Protein 9JKO (pdb70)

Sequence (196 aa):
HMQFLEQKYGYYHCKDCNIRWESAYVWCVQGTNKVYFKQFCRTCQKSYNPYRVEDITCQSCKQTRCSCPVKLRHVDPKRPHRQDLCGRCKKGKRLSCDSHMQFLEQKYGYYHCKDCNIRWESAYVWCVQGTNKVYFKQFCRTCQKSYNPYRVEDITCQSCKQTRCSCPVKLRHVDPKRPHRQDLCGRCKGKRLSCDS

Organism: Homo sapiens (NCBI:txid9606)

Foldseek 3Di:
DPQDWDFWKAWAADPVVRDIDIARGFTHRPPDLHGDKWFADPPPRDTDDGPDIGFQQAPVPRDGPDDDPHRDAAPDPVHDDDQCGIRVRVPHPDRPRD/DDDFWDFWKAWAADPVVRDIDIDRGFIAGPPDPHTDKWFADPPPRDTDDGPDIDHDQFPVPRDPPDDDPDRDAAPDPVHDDPLCRIRVRVPHPDGPRD

Nearest PDB structures (foldseek):
  6tut-assembly1_L  TM=3.804E-01  e=2.558E+00  Saccharomyces cerevisiae S288C
  8oeu-assembly1_L  TM=3.391E-01  e=3.461E+00  Sus scrofa
  5grs-assembly1_I  TM=3.187E-01  e=5.964E+00  Schizosaccharomyces pombe 972h-

B-factor: mean 19.17, std 7.48, range [8.08, 55.07]

Secondary structure (DSSP, 8-state):
-PPPEEEEEEEEEETTTTEEEEEEEEEEETTS--B-S-EE-TTT--EE--SEEE----TTTS-SS---S-SS-SS-TTS---GGGBTTTTTSSS-TT-/----EEEEEEEEEETTTTEEEEEEEEEEETTS--B-S-EE-TTT--EE--SEEE----TTT--SS---S-SS-SS-TTS---GGGBTTTTTSSS-TT-

InterPro domains:
  IPR026775 Zygote arrest protein 1 [PTHR31054] (1-424)
  IPR027377 ZAR1/RTP1-5-like, 3CxxC-type zinc finger [PF13695] (327-408)
  IPR027377 ZAR1/RTP1-5-like, 3CxxC-type zinc finger [SM01328] (325-410)

Radius of gyration: 18.29 Å; Cα contacts (8 Å, |Δi|>4): 351; chains: 2; bounding box: 44×36×46 Å

GO terms:
  GO:0005515 protein binding (F, IPI)

Structure (mmCIF, N/CA/C/O backbone):
data_9JKO
#
_entry.id   9JKO
#
_cell.length_a   47.610
_cell.length_b   58.450
_cell.length_c   81.500
_cell.angle_alpha   90.00
_cell.angle_beta   90.00
_cell.angle_gamma   90.00
#
_symmetry.space_group_name_H-M   'P 21 21 21'
#
loop_
_entity.id
_entity.type
_entity.pdbx_description
1 polymer 'Zygote arrest protein 1'
2 non-polymer 'ZINC ION'
3 water water
#
loop_
_atom_site.group_PDB
_atom_site.id
_atom_site.type_symbol
_atom_site.label_atom_id
_atom_site.label_alt_id
_atom_site.label_comp_id
_atom_site.label_asym_id
_atom_site.label_entity_id
_atom_site.label_seq_id
_atom_site.pdbx_PDB_ins_code
_atom_site.Cartn_x
_atom_site.Cartn_y
_atom_site.Cartn_z
_atom_site.occupancy
_atom_site.B_iso_or_equiv
_atom_site.auth_seq_id
_atom_site.auth_comp_id
_atom_site.auth_asym_id
_atom_site.auth_atom_id
_atom_site.pdbx_PDB_model_num
ATOM 1 N N . HIS A 1 1 ? 11.996 27.648 -4.576 1.00 26.92 319 HIS A N 1
ATOM 2 C CA . HIS A 1 1 ? 12.208 26.989 -3.289 1.00 25.41 319 HIS A CA 1
ATOM 3 C C . HIS A 1 1 ? 12.223 25.473 -3.420 1.00 26.65 319 HIS A C 1
ATOM 4 O O . HIS A 1 1 ? 11.452 24.902 -4.193 1.00 26.02 319 HIS A O 1
ATOM 11 N N . MET A 1 2 ? 13.073 24.808 -2.650 1.00 24.69 320 MET A N 1
ATOM 12 C CA . MET A 1 2 ? 12.972 23.359 -2.565 1.00 29.08 320 MET A CA 1
ATOM 13 C C . MET A 1 2 ? 11.667 22.997 -1.857 1.00 25.45 320 MET A C 1
ATOM 14 O O . MET A 1 2 ? 11.158 23.753 -1.024 1.00 24.24 320 MET A O 1
ATOM 19 N N . GLN A 1 3 ? 11.101 21.853 -2.218 1.00 25.48 321 GLN A N 1
ATOM 20 C CA . GLN A 1 3 ? 9.889 21.415 -1.537 1.00 23.02 321 GLN A CA 1
ATOM 21 C C . GLN A 1 3 ? 10.121 21.342 -0.032 1.00 22.79 321 GLN A C 1
ATOM 22 O O . GLN A 1 3 ? 11.246 21.143 0.437 1.00 22.96 321 GLN A O 1
ATOM 28 N N . PHE A 1 4 ? 9.062 21.590 0.730 1.00 21.27 322 PHE A N 1
ATOM 29 C CA . PHE A 1 4 ? 9.168 21.507 2.178 1.00 18.53 322 PHE A CA 1
ATOM 30 C C . PHE A 1 4 ? 9.450 20.055 2.544 1.00 19.11 322 PHE A C 1
ATOM 31 O O . PHE A 1 4 ? 8.821 19.140 2.002 1.00 19.50 322 PHE A O 1
ATOM 39 N N . LEU A 1 5 ? 10.410 19.846 3.431 1.00 19.26 323 LEU A N 1
ATOM 40 C CA . LEU A 1 5 ? 10.708 18.503 3.903 1.00 15.70 323 LEU A CA 1
ATOM 41 C C . LEU A 1 5 ? 10.304 18.375 5.362 1.00 18.26 323 LEU A C 1
ATOM 42 O O . LEU A 1 5 ? 10.184 19.355 6.099 1.00 20.06 323 LEU A O 1
ATOM 47 N N . GLU A 1 6 ? 10.051 17.145 5.778 1.00 13.85 324 GLU A N 1
ATOM 48 C CA . GLU A 1 6 ? 9.525 16.893 7.109 1.00 13.01 324 GLU A CA 1
ATOM 49 C C . GLU A 1 6 ? 10.528 15.996 7.813 1.00 15.56 324 GLU A C 1
ATOM 50 O O . GLU A 1 6 ? 10.819 14.899 7.327 1.00 14.75 324 GLU A O 1
ATOM 56 N N . GLN A 1 7 ? 11.094 16.496 8.909 1.00 13.47 325 GLN A N 1
ATOM 57 C CA . GLN A 1 7 ? 12.075 15.751 9.687 1.00 13.62 325 GLN A CA 1
ATOM 58 C C . GLN A 1 7 ? 11.383 14.617 10.423 1.00 13.98 325 GLN A C 1
ATOM 59 O O . GLN A 1 7 ? 10.430 14.862 11.181 1.00 15.00 325 GLN A O 1
ATOM 65 N N . LYS A 1 8 ? 11.833 13.381 10.194 1.00 13.99 326 LYS A N 1
ATOM 66 C CA . LYS A 1 8 ? 11.260 12.190 10.819 1.00 12.12 326 LYS A CA 1
ATOM 67 C C . LYS A 1 8 ? 12.366 11.319 11.424 1.00 10.57 326 LYS A C 1
ATOM 68 O O . LYS A 1 8 ? 13.563 11.589 11.267 1.00 13.18 326 LYS A O 1
ATOM 74 N N . TYR A 1 9 ? 11.948 10.254 12.100 1.00 11.32 327 TYR A N 1
ATOM 75 C CA . TYR A 1 9 ? 12.849 9.298 12.739 1.00 10.13 327 TYR A CA 1
ATOM 76 C C . TYR A 1 9 ? 12.940 8.027 11.899 1.00 12.29 327 TYR A C 1
ATOM 77 O O . TYR A 1 9 ? 11.915 7.475 11.514 1.00 13.14 327 TYR A O 1
ATOM 86 N N . GLY A 1 10 ? 14.153 7.553 11.636 1.00 10.52 328 GLY A N 1
ATOM 87 C CA . GLY A 1 10 ? 14.339 6.413 10.756 1.00 10.82 328 GLY A CA 1
ATOM 88 C C . GLY A 1 10 ? 15.195 5.313 11.349 1.00 11.14 328 GLY A C 1
ATOM 89 O O . GLY A 1 10 ? 16.112 5.557 12.134 1.00 11.39 328 GLY A O 1
ATOM 90 N N . TYR A 1 11 ? 14.888 4.092 10.924 1.00 9.90 329 TYR A N 1
ATOM 91 C CA . TYR A 1 11 ? 15.593 2.873 11.303 1.00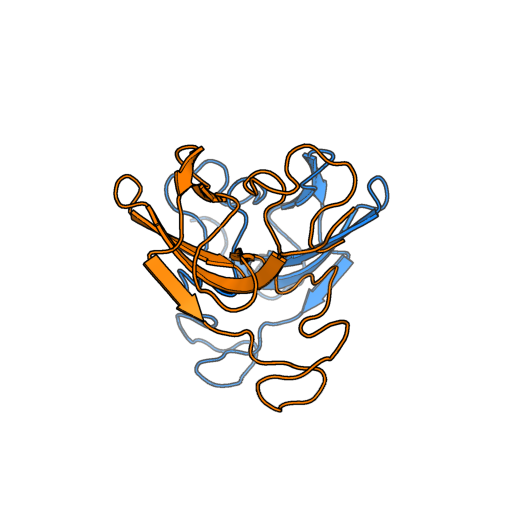 10.34 329 TYR A CA 1
ATOM 92 C C . TYR A 1 11 ? 16.268 2.293 10.072 1.00 12.09 329 TYR A C 1
ATOM 93 O O . TYR A 1 11 ? 15.610 2.073 9.042 1.00 11.02 329 TYR A O 1
ATOM 102 N N . TYR A 1 12 ? 17.569 2.016 10.180 1.00 10.94 330 TYR A N 1
ATOM 103 C CA . TYR A 1 12 ? 18.375 1.599 9.037 1.00 9.62 330 TYR A CA 1
ATOM 104 C C . TYR A 1 12 ? 19.098 0.295 9.330 1.00 9.87 330 TYR A C 1
ATOM 105 O O . TYR A 1 12 ? 19.423 -0.028 10.485 1.00 10.27 330 TYR A O 1
ATOM 114 N N . HIS A 1 13 ? 19.416 -0.420 8.250 1.00 9.00 331 HIS A N 1
ATOM 115 C CA . HIS A 1 13 ? 20.210 -1.638 8.373 1.00 10.71 331 HIS A CA 1
ATOM 116 C C . HIS A 1 13 ? 20.978 -1.865 7.083 1.00 12.06 331 HIS A C 1
ATOM 117 O O . HIS A 1 13 ? 20.366 -2.089 6.035 1.00 13.65 331 HIS A O 1
ATOM 124 N N . CYS A 1 14 ? 22.309 -1.814 7.148 1.00 13.09 332 CYS A N 1
ATOM 125 C CA . CYS A 1 14 ? 23.133 -2.266 6.032 1.00 13.77 332 CYS A CA 1
ATOM 126 C C . CYS A 1 14 ? 23.378 -3.762 6.226 1.00 14.65 332 CYS A C 1
ATOM 127 O O . CYS A 1 14 ? 24.093 -4.163 7.153 1.00 13.84 332 CYS A O 1
ATOM 130 N N . LYS A 1 15 ? 22.767 -4.589 5.406 1.00 15.16 333 LYS A N 1
ATOM 131 C CA . LYS A 1 15 ? 22.907 -6.048 5.576 1.00 17.24 333 LYS A CA 1
ATOM 132 C C . LYS A 1 15 ? 24.312 -6.510 5.157 1.00 18.47 333 LYS A C 1
ATOM 133 O O . LYS A 1 15 ? 24.778 -7.512 5.697 1.00 16.01 333 LYS A O 1
ATOM 139 N N . ASP A 1 16 ? 24.921 -5.809 4.200 1.00 16.27 334 ASP A N 1
ATOM 140 C CA . ASP A 1 16 ? 26.259 -6.207 3.771 1.00 17.38 334 ASP A CA 1
ATOM 141 C C . ASP A 1 16 ? 27.275 -6.125 4.906 1.00 20.93 334 ASP A C 1
ATOM 142 O O . ASP A 1 16 ? 28.119 -7.016 5.045 1.00 21.81 334 ASP A O 1
ATOM 147 N N . CYS A 1 17 ? 27.218 -5.075 5.725 1.00 15.84 335 CYS A N 1
ATOM 148 C CA . CYS A 1 17 ? 28.129 -4.918 6.856 1.00 17.42 335 CYS A CA 1
ATOM 149 C C . CYS A 1 17 ? 27.523 -5.375 8.167 1.00 19.12 335 CYS A C 1
ATOM 150 O O . CYS A 1 17 ? 28.230 -5.414 9.175 1.00 19.10 335 CYS A O 1
ATOM 153 N N . ASN A 1 18 ? 26.234 -5.713 8.161 1.00 16.75 336 ASN A N 1
ATOM 154 C CA . ASN A 1 18 ? 25.439 -5.960 9.362 1.00 16.46 336 ASN A CA 1
ATOM 155 C C . ASN A 1 18 ? 25.639 -4.860 10.407 1.00 18.12 336 ASN A C 1
ATOM 156 O O . ASN A 1 18 ? 26.037 -5.075 11.548 1.00 17.09 336 ASN A O 1
ATOM 161 N N . ILE A 1 19 ? 25.261 -3.653 9.993 1.00 14.29 337 ILE A N 1
ATOM 162 C CA . ILE A 1 19 ? 25.310 -2.456 10.824 1.00 16.15 337 ILE A CA 1
ATOM 163 C C . ILE A 1 19 ? 23.916 -1.848 10.843 1.00 14.17 337 ILE A C 1
ATOM 164 O O . ILE A 1 19 ? 23.343 -1.579 9.780 1.00 14.40 337 ILE A O 1
ATOM 169 N N . ARG A 1 20 ? 23.366 -1.646 12.040 1.00 13.18 338 ARG A N 1
ATOM 170 C CA . ARG A 1 20 ? 22.085 -0.971 12.200 1.00 12.86 338 ARG A CA 1
ATOM 171 C C . ARG A 1 20 ? 22.332 0.407 12.773 1.00 12.11 338 ARG A C 1
ATOM 172 O O . ARG A 1 20 ? 23.200 0.582 13.647 1.00 14.36 338 ARG A O 1
ATOM 180 N N . TRP A 1 21 ? 21.584 1.400 12.282 1.00 11.19 339 TRP A N 1
ATOM 181 C CA . TRP A 1 21 ? 21.677 2.713 12.892 1.00 10.99 339 TRP A CA 1
ATOM 182 C C . TRP A 1 21 ? 20.314 3.369 12.854 1.00 11.76 339 TRP A C 1
ATOM 183 O O . TRP A 1 21 ? 19.406 2.912 12.155 1.00 11.35 339 TRP A O 1
ATOM 194 N N . GLU A 1 22 ? 20.168 4.420 13.646 1.00 11.20 340 GLU A N 1
ATOM 195 C CA . GLU A 1 22 ? 18.912 5.154 13.705 1.00 10.99 340 GLU A CA 1
ATOM 196 C C . GLU A 1 22 ? 19.240 6.623 13.542 1.00 10.07 340 GLU A C 1
ATOM 197 O O . GLU A 1 22 ? 20.387 7.048 13.755 1.00 11.26 340 GLU A O 1
ATOM 203 N N . SER A 1 23 ? 18.234 7.412 13.154 1.00 8.99 341 SER A N 1
ATOM 204 C CA . SER A 1 23 ? 18.502 8.834 12.949 1.00 9.00 341 SER A CA 1
ATOM 205 C C . SER A 1 23 ? 17.230 9.617 13.206 1.00 12.09 341 SER A C 1
ATOM 206 O O . SER A 1 23 ? 16.145 9.215 12.780 1.00 10.74 341 SER A O 1
ATOM 209 N N . ALA A 1 24 ? 17.371 10.742 13.899 1.00 8.86 342 ALA A N 1
ATOM 210 C CA . ALA A 1 24 ? 16.263 11.671 14.050 1.00 10.29 342 ALA A CA 1
ATOM 211 C C . ALA A 1 24 ? 16.245 12.725 12.948 1.00 12.40 342 ALA A C 1
ATOM 212 O O . ALA A 1 24 ? 15.463 13.684 13.034 1.00 11.98 342 ALA A O 1
ATOM 214 N N . TYR A 1 25 ? 17.058 12.565 11.903 1.00 11.58 343 TYR A N 1
ATOM 215 C CA . TYR A 1 25 ? 17.133 13.575 10.835 1.00 10.10 343 TYR A CA 1
ATOM 216 C C . TYR A 1 25 ? 16.882 12.928 9.490 1.00 9.86 343 TYR A C 1
ATOM 217 O O . TYR A 1 25 ? 17.619 13.123 8.529 1.00 9.85 343 TYR A O 1
ATOM 226 N N . VAL A 1 26 ? 15.831 12.120 9.403 1.00 10.34 344 VAL A N 1
ATOM 227 C CA . VAL A 1 26 ? 15.431 11.535 8.130 1.00 10.28 344 VAL A CA 1
ATOM 228 C C . VAL A 1 26 ? 14.496 12.537 7.463 1.00 12.97 344 VAL A C 1
ATOM 229 O O . VAL A 1 26 ? 13.452 12.886 8.018 1.00 13.99 344 VAL A O 1
ATOM 233 N N . TRP A 1 27 ? 14.888 13.017 6.291 1.00 11.56 345 TRP A N 1
ATOM 234 C CA . TRP A 1 27 ? 14.177 14.101 5.616 1.00 12.03 345 TRP A CA 1
ATOM 235 C C . TRP A 1 27 ? 13.183 13.499 4.632 1.00 13.08 345 TRP A C 1
ATOM 236 O O . TRP A 1 27 ? 13.583 12.864 3.647 1.00 14.98 345 TRP A O 1
ATOM 247 N N . CYS A 1 28 ? 11.898 13.688 4.892 1.00 13.10 346 CYS A N 1
ATOM 248 C CA . CYS A 1 28 ? 10.848 13.100 4.072 1.00 14.25 346 CYS A CA 1
ATOM 249 C C . CYS A 1 28 ? 10.126 14.173 3.270 1.00 16.33 346 CYS A C 1
ATOM 250 O O . CYS A 1 28 ? 9.969 15.309 3.733 1.00 16.56 346 CYS A O 1
ATOM 253 N N . VAL A 1 29 ? 9.690 13.799 2.062 1.00 13.15 347 VAL A N 1
ATOM 254 C CA . VAL A 1 29 ? 8.655 14.584 1.372 1.00 12.58 347 VAL A CA 1
ATOM 255 C C . VAL A 1 29 ? 7.516 14.859 2.335 1.00 15.65 347 VAL A C 1
ATOM 256 O O . VAL A 1 29 ? 6.978 13.934 2.947 1.00 17.01 347 VAL A O 1
ATOM 260 N N . GLN A 1 30 ? 7.156 16.138 2.494 1.00 18.07 348 GLN A N 1
ATOM 261 C CA . GLN A 1 30 ? 6.305 16.528 3.613 1.00 16.13 348 GLN A CA 1
ATOM 262 C C . GLN A 1 30 ? 4.966 15.797 3.535 1.00 19.10 348 GLN A C 1
ATOM 263 O O . GLN A 1 30 ? 4.382 15.642 2.461 1.00 20.87 348 GLN A O 1
ATOM 269 N N . GLY A 1 31 ? 4.502 15.290 4.674 1.00 19.92 349 GLY A N 1
ATOM 270 C CA . GLY A 1 31 ? 3.251 14.547 4.698 1.00 20.92 349 GLY A CA 1
ATOM 271 C C . GLY A 1 31 ? 3.332 13.109 4.235 1.00 21.30 349 GLY A C 1
ATOM 272 O O . GLY A 1 31 ? 2.293 12.441 4.149 1.00 25.21 349 GLY A O 1
ATOM 273 N N . THR A 1 32 ? 4.519 12.596 3.929 1.00 20.92 350 THR A N 1
ATOM 274 C CA . THR A 1 32 ? 4.654 11.256 3.373 1.00 18.73 350 THR A CA 1
ATOM 275 C C . THR A 1 32 ? 5.764 10.534 4.113 1.00 20.98 350 THR A C 1
ATOM 276 O O . THR A 1 32 ? 6.452 11.113 4.961 1.00 18.99 350 THR A O 1
ATOM 280 N N . ASN A 1 33 ? 5.987 9.281 3.742 1.00 19.99 351 ASN A N 1
ATOM 281 C CA . ASN A 1 33 ? 7.129 8.579 4.299 1.00 19.74 351 ASN A CA 1
ATOM 282 C C . ASN A 1 33 ? 8.196 8.403 3.220 1.00 17.47 351 ASN A C 1
ATOM 283 O O . ASN A 1 33 ? 9.110 7.577 3.356 1.00 17.97 351 ASN A O 1
ATOM 288 N N . LYS A 1 34 ? 8.094 9.174 2.134 1.00 18.01 352 LYS A N 1
ATOM 289 C CA . LYS A 1 34 ? 9.079 9.088 1.070 1.00 17.04 352 LYS A CA 1
ATOM 290 C C . LYS A 1 34 ? 10.324 9.868 1.480 1.00 15.12 352 LYS A C 1
ATOM 291 O O . LYS A 1 34 ? 10.250 11.084 1.725 1.00 14.95 352 LYS A O 1
ATOM 297 N N . VAL A 1 35 ? 11.453 9.170 1.532 1.00 15.04 353 VAL A N 1
ATOM 298 C CA . VAL A 1 35 ? 12.724 9.715 2.004 1.00 14.47 353 VAL A CA 1
ATOM 299 C C . VAL A 1 35 ? 13.473 10.417 0.880 1.00 14.62 353 VAL A C 1
ATOM 300 O O . VAL A 1 35 ? 13.794 9.827 -0.155 1.00 14.77 353 VAL A O 1
ATOM 304 N N . TYR A 1 36 ? 13.797 11.690 1.103 1.00 11.02 354 TYR A N 1
ATOM 305 C CA . TYR A 1 36 ? 14.369 12.502 0.053 1.00 16.32 354 TYR A CA 1
ATOM 306 C C . TYR A 1 36 ? 15.880 12.448 0.013 1.00 17.18 354 TYR A C 1
ATOM 307 O O . TYR A 1 36 ? 16.451 12.508 -1.085 1.00 18.32 354 TYR A O 1
ATOM 316 N N . PHE A 1 37 ? 16.545 12.297 1.172 1.00 13.37 355 PHE A N 1
ATOM 317 C CA . PHE A 1 37 ? 18.000 12.220 1.234 1.00 11.93 355 PHE A CA 1
ATOM 318 C C . PHE A 1 37 ? 18.439 10.883 1.787 1.00 11.98 355 PHE A C 1
ATOM 319 O O . PHE A 1 37 ? 17.876 10.398 2.768 1.00 11.85 355 PHE A O 1
ATOM 327 N N . LYS A 1 38 ? 19.485 10.334 1.178 1.00 13.55 356 LYS A N 1
ATOM 328 C CA . LYS A 1 38 ? 20.091 9.106 1.668 1.00 11.70 356 LYS A CA 1
ATOM 329 C C . LYS A 1 38 ? 20.949 9.356 2.898 1.00 13.00 356 LYS A C 1
ATOM 330 O O . LYS A 1 38 ? 21.373 10.475 3.181 1.00 11.38 356 LYS A O 1
ATOM 336 N N . GLN A 1 39 ? 21.223 8.262 3.621 1.00 11.97 357 GLN A N 1
ATOM 337 C CA . GLN A 1 39 ? 22.264 8.230 4.637 1.00 11.76 357 GLN A CA 1
ATOM 338 C C . GLN A 1 39 ? 23.214 7.112 4.251 1.00 13.38 357 GLN A C 1
ATOM 339 O O . GLN A 1 39 ? 22.845 6.203 3.509 1.00 13.82 357 GLN A O 1
ATOM 345 N N . PHE A 1 40 ? 24.444 7.192 4.738 1.00 10.88 358 PHE A N 1
ATOM 346 C CA . PHE A 1 40 ? 25.513 6.330 4.266 1.00 12.42 358 PHE A CA 1
ATOM 347 C C . PHE A 1 40 ? 25.986 5.404 5.376 1.00 11.70 358 PHE A C 1
ATOM 348 O O . PHE A 1 40 ? 26.092 5.806 6.539 1.00 12.16 358 PHE A O 1
ATOM 356 N N . CYS A 1 41 ? 26.264 4.144 5.019 1.00 11.89 359 CYS A N 1
ATOM 357 C CA . CYS A 1 41 ? 26.768 3.193 6.000 1.00 13.92 359 CYS A CA 1
ATOM 358 C C . CYS A 1 41 ? 28.186 3.575 6.406 1.00 14.07 359 CYS A C 1
ATOM 359 O O . CYS A 1 41 ? 29.038 3.859 5.550 1.00 11.62 359 CYS A O 1
ATOM 362 N N . ARG A 1 42 ? 28.440 3.582 7.712 1.00 13.00 360 ARG A N 1
ATOM 363 C CA . ARG A 1 42 ? 29.730 4.061 8.193 1.00 15.88 360 ARG A CA 1
ATOM 364 C C . ARG A 1 42 ? 30.867 3.135 7.788 1.00 16.75 360 ARG A C 1
ATOM 365 O O . ARG A 1 42 ? 32.030 3.552 7.833 1.00 19.19 360 ARG A O 1
ATOM 373 N N . THR A 1 43 ? 30.571 1.915 7.348 1.00 15.63 361 THR A N 1
ATOM 374 C CA . THR A 1 43 ? 31.654 1.004 6.991 1.00 16.95 361 THR A CA 1
ATOM 375 C C . THR A 1 43 ? 31.830 0.912 5.475 1.00 15.88 361 THR A C 1
ATOM 376 O O . THR A 1 43 ? 32.919 1.193 4.967 1.00 21.11 361 THR A O 1
ATOM 380 N N . CYS A 1 44 ? 30.772 0.578 4.721 1.00 13.89 362 CYS A N 1
ATOM 381 C CA . CYS A 1 44 ? 30.909 0.397 3.278 1.00 14.64 362 CYS A CA 1
ATOM 382 C C . CYS A 1 44 ? 30.649 1.665 2.482 1.00 15.90 362 CYS A C 1
ATOM 383 O O . CYS A 1 44 ? 30.890 1.688 1.272 1.00 13.58 362 CYS A O 1
ATOM 386 N N . GLN A 1 45 ? 30.123 2.697 3.125 1.00 13.09 363 GLN A N 1
ATOM 387 C CA . GLN A 1 45 ? 29.873 3.997 2.508 1.00 14.35 363 GLN A CA 1
ATOM 388 C C . GLN A 1 45 ? 28.870 3.939 1.345 1.00 13.72 363 GLN A C 1
ATOM 389 O O . GLN A 1 45 ? 28.743 4.901 0.583 1.00 13.84 363 GLN A O 1
ATOM 395 N N . LYS A 1 46 ? 28.070 2.879 1.207 1.00 11.50 364 LYS A N 1
ATOM 396 C CA . LYS A 1 46 ? 26.970 2.955 0.263 1.00 12.82 364 LYS A CA 1
ATOM 397 C C . LYS A 1 46 ? 25.793 3.704 0.880 1.00 11.84 364 LYS A C 1
ATOM 398 O O . LYS A 1 46 ? 25.718 3.865 2.097 1.00 11.86 364 LYS A O 1
ATOM 404 N N . SER A 1 47 ? 24.847 4.103 0.017 1.00 14.18 365 SER A N 1
ATOM 405 C CA . SER A 1 47 ? 23.685 4.911 0.382 1.00 14.32 365 SER A CA 1
ATOM 406 C C . SER A 1 47 ? 22.490 4.033 0.747 1.00 14.43 365 SER A C 1
ATOM 407 O O . SER A 1 47 ? 22.246 2.988 0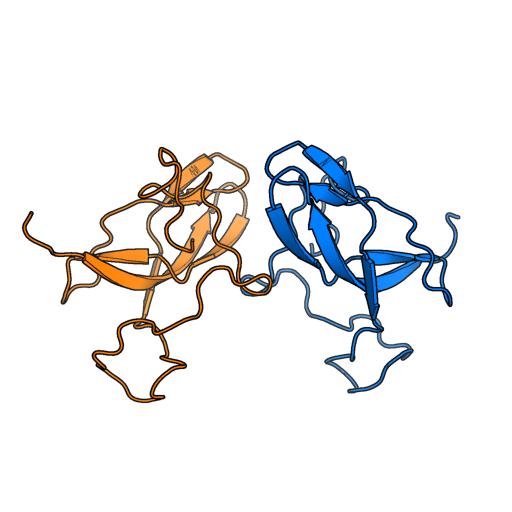.138 1.00 14.40 365 SER A O 1
ATOM 410 N N . TYR A 1 48 ? 21.695 4.508 1.709 1.00 14.08 366 TYR A N 1
ATOM 411 C CA . TYR A 1 48 ? 20.562 3.737 2.194 1.00 15.06 366 TYR A CA 1
ATOM 412 C C . TYR A 1 48 ? 19.366 4.620 2.487 1.00 13.15 366 TYR A C 1
ATOM 413 O O . TYR A 1 48 ? 19.530 5.743 2.973 1.00 13.69 366 TYR A O 1
ATOM 422 N N . ASN A 1 49 ? 18.156 4.093 2.186 1.00 15.08 367 ASN A N 1
ATOM 423 C CA . ASN A 1 49 ? 16.968 4.589 2.852 1.00 11.95 367 ASN A CA 1
ATOM 424 C C . ASN A 1 49 ? 16.672 3.735 4.080 1.00 12.77 367 ASN A C 1
ATOM 425 O O . ASN A 1 49 ? 17.103 2.570 4.162 1.00 15.62 367 ASN A O 1
ATOM 430 N N . PRO A 1 50 ? 15.958 4.276 5.065 1.00 11.89 368 PRO A N 1
ATOM 431 C CA . PRO A 1 50 ? 15.595 3.470 6.234 1.00 10.55 368 PRO A CA 1
ATOM 432 C C . PRO A 1 50 ? 14.538 2.443 5.856 1.00 12.60 368 PRO A C 1
ATOM 433 O O . PRO A 1 50 ? 13.740 2.660 4.937 1.00 12.60 368 PRO A O 1
ATOM 437 N N . TYR A 1 51 ? 14.526 1.311 6.571 1.00 12.35 369 TYR A N 1
ATOM 438 C CA . TYR A 1 51 ? 13.459 0.353 6.314 1.00 12.97 369 TYR A CA 1
ATOM 439 C C . TYR A 1 51 ? 12.174 0.699 7.068 1.00 13.42 369 TYR A C 1
ATOM 440 O O . TYR A 1 51 ? 11.114 0.156 6.746 1.00 15.40 369 TYR A O 1
ATOM 449 N N . ARG A 1 52 ? 12.230 1.615 8.035 1.00 11.87 370 ARG A N 1
ATOM 450 C CA . ARG A 1 52 ? 11.085 2.063 8.818 1.00 12.70 370 ARG A CA 1
ATOM 451 C C . ARG A 1 52 ? 11.257 3.536 9.146 1.00 14.59 370 ARG A C 1
ATOM 452 O O . ARG A 1 52 ? 12.343 3.967 9.537 1.00 13.89 370 ARG A O 1
ATOM 460 N N . VAL A 1 53 ? 10.176 4.292 8.991 1.00 14.46 371 VAL A N 1
ATOM 461 C CA . VAL A 1 53 ? 10.130 5.710 9.307 1.00 14.86 371 VAL A CA 1
ATOM 462 C C . VAL A 1 53 ? 9.025 5.911 10.332 1.00 19.18 371 VAL A C 1
ATOM 463 O O . VAL A 1 53 ? 7.960 5.292 10.226 1.00 17.36 371 VAL A O 1
ATOM 467 N N . GLU A 1 54 ? 9.271 6.760 11.336 1.00 16.46 372 GLU A N 1
ATOM 468 C CA . GLU A 1 54 ? 8.219 7.109 12.285 1.00 17.30 372 GLU A CA 1
ATOM 469 C C . GLU A 1 54 ? 8.165 8.617 12.458 1.00 16.36 372 GLU A C 1
ATOM 470 O O . GLU A 1 54 ? 9.165 9.312 12.283 1.00 13.74 372 GLU A O 1
ATOM 476 N N . ASP A 1 55 ? 6.977 9.130 12.776 1.00 17.51 373 ASP A N 1
ATOM 477 C CA . ASP A 1 55 ? 6.861 10.523 13.182 1.00 17.02 373 ASP A CA 1
ATOM 478 C C . ASP A 1 55 ? 7.610 10.765 14.482 1.00 16.78 373 ASP A C 1
ATOM 479 O O . ASP A 1 55 ? 7.576 9.947 15.407 1.00 14.78 373 ASP A O 1
ATOM 484 N N . ILE A 1 56 ? 8.278 11.915 14.562 1.00 12.76 374 ILE A N 1
ATOM 485 C CA . ILE A 1 56 ? 8.952 12.302 15.792 1.00 15.99 374 ILE A CA 1
ATOM 486 C C . ILE A 1 56 ? 7.902 12.694 16.820 1.00 18.38 374 ILE A C 1
ATOM 487 O O . ILE A 1 56 ? 6.985 13.464 16.513 1.00 18.82 374 ILE A O 1
ATOM 492 N N . THR A 1 57 ? 8.043 12.206 18.048 1.00 20.07 375 THR A N 1
ATOM 493 C CA . THR A 1 57 ? 7.230 12.793 19.100 1.00 19.76 375 THR A CA 1
ATOM 494 C C . THR A 1 57 ? 7.947 14.030 19.624 1.00 15.82 375 THR A C 1
ATOM 495 O O . THR A 1 57 ? 9.060 13.943 20.171 1.00 19.43 375 THR A O 1
ATOM 499 N N . CYS A 1 58 ? 7.310 15.174 19.403 1.00 18.59 376 CYS A N 1
ATOM 500 C CA . CYS A 1 58 ? 7.883 16.460 19.760 1.00 18.11 376 CYS A CA 1
ATOM 501 C C . CYS A 1 58 ? 8.176 16.540 21.246 1.00 20.61 376 CYS A C 1
ATOM 502 O O . CYS A 1 58 ? 7.300 16.289 22.077 1.00 20.57 376 CYS A O 1
ATOM 505 N N . GLN A 1 59 ? 9.408 16.931 21.589 1.00 18.22 377 GLN A N 1
ATOM 506 C CA . GLN A 1 59 ? 9.736 17.100 22.995 1.00 21.28 377 GLN A CA 1
ATOM 507 C C . GLN A 1 59 ? 9.360 18.472 23.510 1.00 21.57 377 GLN A C 1
ATOM 508 O O . GLN A 1 59 ? 9.535 18.735 24.704 1.00 25.69 377 GLN A O 1
ATOM 514 N N . SER A 1 60 ? 8.845 19.342 22.651 1.00 17.48 378 SER A N 1
ATOM 515 C CA . SER A 1 60 ? 8.312 20.607 23.132 1.00 20.76 378 SER A CA 1
ATOM 516 C C . SER A 1 60 ? 6.852 20.459 23.563 1.00 22.28 378 SER A C 1
ATOM 517 O O . SER A 1 60 ? 6.485 20.855 24.668 1.00 26.75 378 SER A O 1
ATOM 520 N N . CYS A 1 61 ? 6.017 19.842 22.721 1.00 22.02 379 CYS A N 1
ATOM 521 C CA . CYS A 1 61 ? 4.576 19.810 22.926 1.00 21.21 379 CYS A CA 1
ATOM 522 C C . CYS A 1 61 ? 4.005 18.406 23.066 1.00 28.33 379 CYS A C 1
ATOM 523 O O . CYS A 1 61 ? 2.789 18.268 23.262 1.00 26.23 379 CYS A O 1
ATOM 526 N N . LYS A 1 62 ? 4.820 17.365 22.910 1.00 21.09 380 LYS A N 1
ATOM 527 C CA . LYS A 1 62 ? 4.377 15.977 23.074 1.00 27.86 380 LYS A CA 1
ATOM 528 C C . LYS A 1 62 ? 3.369 15.522 22.006 1.00 28.66 380 LYS A C 1
ATOM 529 O O . LYS A 1 62 ? 2.607 14.571 22.240 1.00 31.86 380 LYS A O 1
ATOM 535 N N . GLN A 1 63 ? 3.325 16.149 20.832 1.00 24.39 381 GLN A N 1
ATOM 536 C CA . GLN A 1 63 ? 2.493 15.645 19.751 1.00 22.40 381 GLN A CA 1
ATOM 537 C C . GLN A 1 63 ? 3.291 15.268 18.506 1.00 25.76 381 GLN A C 1
ATOM 538 O O . GLN A 1 63 ? 4.444 15.679 18.320 1.00 22.33 381 GLN A O 1
ATOM 544 N N . THR A 1 64 ? 2.671 14.427 17.666 1.00 23.47 382 THR A N 1
ATOM 545 C CA . THR A 1 64 ? 3.173 14.209 16.317 1.00 23.36 382 THR A CA 1
ATOM 546 C C . THR A 1 64 ? 2.483 15.186 15.364 1.00 24.25 382 THR A C 1
ATOM 547 O O . THR A 1 64 ? 1.378 15.680 15.634 1.00 23.76 382 THR A O 1
ATOM 551 N N . ARG A 1 65 ? 3.177 15.500 14.262 1.00 26.13 383 ARG A N 1
ATOM 552 C CA . ARG A 1 65 ? 2.664 16.398 13.218 1.00 27.11 383 ARG A CA 1
ATOM 553 C C . ARG A 1 65 ? 2.330 17.787 13.768 1.00 25.78 383 ARG A C 1
ATOM 554 O O . ARG A 1 65 ? 1.412 18.451 13.288 1.00 29.62 383 ARG A O 1
ATOM 556 N N . CYS A 1 66 ? 3.095 18.254 14.754 1.00 22.33 384 CYS A N 1
ATOM 557 C CA . CYS A 1 66 ? 2.825 19.565 15.347 1.00 20.59 384 CYS A CA 1
ATOM 558 C C . CYS A 1 66 ? 3.456 20.683 14.521 1.00 19.70 384 CYS A C 1
ATOM 559 O O . CYS A 1 66 ? 4.101 20.449 13.493 1.00 19.96 384 CYS A O 1
ATOM 562 N N . SER A 1 67 ? 3.250 21.938 14.944 1.00 14.76 385 SER A N 1
ATOM 563 C CA . SER A 1 67 ? 3.842 23.050 14.208 1.00 18.52 385 SER A CA 1
ATOM 564 C C . SER A 1 67 ? 4.966 23.728 14.990 1.00 18.66 385 SER A C 1
ATOM 565 O O . SER A 1 67 ? 5.268 24.910 14.738 1.00 16.84 385 SER A O 1
ATOM 568 N N . CYS A 1 68 ? 5.555 23.038 15.959 1.00 16.58 386 CYS A N 1
ATOM 569 C CA . CYS A 1 68 ? 6.642 23.641 16.732 1.00 15.49 386 CYS A CA 1
ATOM 570 C C . CYS A 1 68 ? 7.866 23.849 15.852 1.00 15.52 386 CYS A C 1
ATOM 571 O O . CYS A 1 68 ? 8.144 23.056 14.963 1.00 14.34 386 CYS A O 1
ATOM 574 N N . PRO A 1 69 ? 8.637 24.913 16.093 1.00 13.19 387 PRO A N 1
ATOM 575 C CA . PRO A 1 69 ? 9.820 25.128 15.256 1.00 14.19 387 PRO A CA 1
ATOM 576 C C . PRO A 1 69 ? 10.913 24.100 15.487 1.00 13.30 387 PRO A C 1
ATOM 577 O O . PRO A 1 69 ? 11.671 23.810 14.549 1.00 15.01 387 PRO A O 1
ATOM 581 N N . VAL A 1 70 ? 11.045 23.580 16.710 1.00 12.41 388 VAL A N 1
ATOM 582 C CA . VAL A 1 70 ? 12.097 22.632 17.039 1.00 13.65 388 VAL A CA 1
ATOM 583 C C . VAL A 1 70 ? 11.465 21.494 17.842 1.00 12.82 388 VAL A C 1
ATOM 584 O O . VAL A 1 70 ? 10.906 21.732 18.920 1.00 13.32 388 VAL A O 1
ATOM 588 N N . LYS A 1 71 ? 11.541 20.268 17.318 1.00 12.96 389 LYS A N 1
ATOM 589 C CA . LYS A 1 71 ? 10.933 19.119 17.985 1.00 11.26 389 LYS A CA 1
ATOM 590 C C . LYS A 1 71 ? 11.914 18.395 18.877 1.00 13.38 389 LYS A C 1
ATOM 591 O O . LYS A 1 71 ? 11.516 17.742 19.841 1.00 11.68 389 LYS A O 1
ATOM 597 N N . LEU A 1 72 ? 13.192 18.474 18.541 1.00 11.10 390 LEU A N 1
ATOM 598 C CA . LEU A 1 72 ? 14.281 17.802 19.245 1.00 9.42 390 LEU A CA 1
ATOM 599 C C . LEU A 1 72 ? 15.446 18.784 19.286 1.00 8.18 390 LEU A C 1
ATOM 600 O O . LEU A 1 72 ? 15.801 19.349 18.243 1.00 9.61 390 LEU A O 1
ATOM 605 N N . ARG A 1 73 ? 16.050 18.976 20.461 1.00 11.25 391 ARG A N 1
ATOM 606 C CA . ARG A 1 73 ? 17.125 19.960 20.566 1.00 11.12 391 ARG A CA 1
ATOM 607 C C . ARG A 1 73 ? 18.232 19.683 19.571 1.00 12.99 391 ARG A C 1
ATOM 608 O O . ARG A 1 73 ? 18.612 18.530 19.332 1.00 12.96 391 ARG A O 1
ATOM 616 N N . HIS A 1 74 ? 18.792 20.765 19.048 1.00 11.12 392 HIS A N 1
ATOM 617 C CA . HIS A 1 74 ? 19.984 20.710 18.236 1.00 10.16 392 HIS A CA 1
ATOM 618 C C . HIS A 1 74 ? 21.236 20.652 19.108 1.00 12.16 392 HIS A C 1
ATOM 619 O O . HIS A 1 74 ? 21.193 20.825 20.329 1.00 11.83 392 HIS A O 1
ATOM 626 N N . VAL A 1 75 ? 22.373 20.438 18.449 1.00 11.17 393 VAL A N 1
ATOM 627 C CA . VAL A 1 75 ? 23.669 20.478 19.105 1.00 11.37 393 VAL A CA 1
ATOM 628 C C . VAL A 1 75 ? 23.652 19.593 20.343 1.00 14.48 393 VAL A C 1
ATOM 629 O O . VAL A 1 75 ? 24.087 20.004 21.421 1.00 15.98 393 VAL A O 1
ATOM 633 N N . ASP A 1 76 ? 23.158 18.361 20.201 1.00 10.28 394 ASP A N 1
ATOM 634 C CA . ASP A 1 76 ? 22.905 17.505 21.343 1.00 12.86 394 ASP A CA 1
ATOM 635 C C . ASP A 1 76 ? 24.036 16.492 21.496 1.00 13.87 394 ASP A C 1
A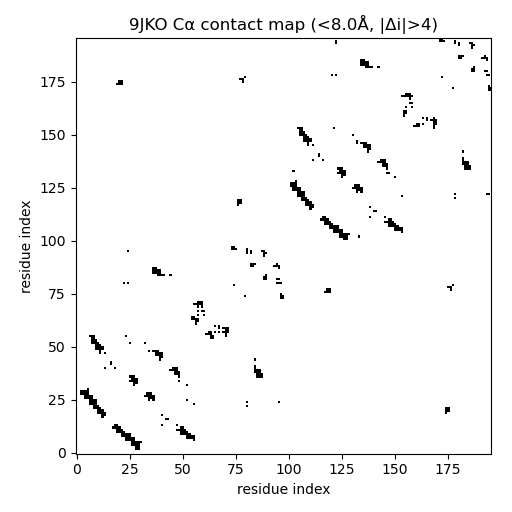TOM 636 O O . ASP A 1 76 ? 24.142 15.557 20.680 1.00 13.52 394 ASP A O 1
ATOM 641 N N . PRO A 1 77 ? 24.881 16.614 22.524 1.00 15.00 395 PRO A N 1
ATOM 642 C CA . PRO A 1 77 ? 25.981 15.649 22.691 1.00 13.06 395 PRO A CA 1
ATOM 643 C C . PRO A 1 77 ? 25.522 14.253 22.988 1.00 14.72 395 PRO A C 1
ATOM 644 O O . PRO A 1 77 ? 26.313 13.331 22.814 1.00 14.24 395 PRO A O 1
ATOM 648 N N . LYS A 1 78 ? 24.303 14.054 23.474 1.00 14.00 396 LYS A N 1
ATOM 649 C CA . LYS A 1 78 ? 23.825 12.706 23.731 1.00 14.15 396 LYS A CA 1
ATOM 650 C C . LYS A 1 78 ? 23.196 12.073 22.497 1.00 17.49 396 LYS A C 1
ATOM 651 O O . LYS A 1 78 ? 22.988 10.851 22.466 1.00 15.47 396 LYS A O 1
ATOM 657 N N . ARG A 1 79 ? 22.925 12.861 21.469 1.00 14.77 397 ARG A N 1
ATOM 658 C CA . ARG A 1 79 ? 22.217 12.379 20.285 1.00 13.38 397 ARG A CA 1
ATOM 659 C C . ARG A 1 79 ? 22.904 12.940 19.048 1.00 12.27 397 ARG A C 1
ATOM 660 O O . ARG A 1 79 ? 22.391 13.842 18.379 1.00 13.06 397 ARG A O 1
ATOM 668 N N . PRO A 1 80 ? 24.101 12.457 18.737 1.00 11.77 398 PRO A N 1
ATOM 669 C CA . PRO A 1 80 ? 24.853 13.034 17.611 1.00 11.41 398 PRO A CA 1
ATOM 670 C C . PRO A 1 80 ? 24.211 12.686 16.278 1.00 12.32 398 PRO A C 1
ATOM 671 O O . PRO A 1 80 ? 23.498 11.684 16.133 1.00 11.88 398 PRO A O 1
ATOM 675 N N . HIS A 1 81 ? 24.509 13.529 15.285 1.00 11.50 399 HIS A N 1
ATOM 676 C CA . HIS A 1 81 ? 24.124 13.342 13.887 1.00 9.41 399 HIS A CA 1
ATOM 677 C C . HIS A 1 81 ? 25.407 13.240 13.067 1.00 9.56 399 HIS A C 1
ATOM 678 O O . HIS A 1 81 ? 26.230 14.171 13.091 1.00 11.86 399 HIS A O 1
ATOM 685 N N . ARG A 1 82 ? 25.588 12.126 12.332 1.00 10.35 400 ARG A N 1
ATOM 686 C CA . ARG A 1 82 ? 26.817 11.964 11.538 1.00 10.68 400 ARG A CA 1
ATOM 687 C C . ARG A 1 82 ? 26.737 12.774 10.258 1.00 10.38 400 ARG A C 1
ATOM 688 O O . ARG A 1 82 ? 26.222 12.311 9.228 1.00 10.22 400 ARG A O 1
ATOM 696 N N . GLN A 1 83 ? 27.277 14.003 10.336 1.00 10.02 401 GLN A N 1
ATOM 697 C CA . GLN A 1 83 ? 27.265 14.904 9.190 1.00 11.06 401 GLN A CA 1
ATOM 698 C C . GLN A 1 83 ? 27.887 14.263 7.975 1.00 12.22 401 GLN A C 1
ATOM 699 O O . GLN A 1 83 ? 27.376 14.400 6.859 1.00 12.00 401 GLN A O 1
ATOM 705 N N . ASP A 1 84 ? 28.957 13.513 8.188 1.00 12.70 402 ASP A N 1
ATOM 706 C CA . ASP A 1 84 ? 29.703 12.913 7.095 1.00 14.79 402 ASP A CA 1
ATOM 707 C C . ASP A 1 84 ? 28.950 11.768 6.423 1.00 14.87 402 ASP A C 1
ATOM 708 O O . ASP A 1 84 ? 29.301 11.427 5.287 1.00 14.61 402 ASP A O 1
ATOM 713 N N . LEU A 1 85 ? 27.881 11.252 7.052 1.00 10.82 403 LEU A N 1
ATOM 714 C CA . LEU A 1 85 ? 27.073 10.156 6.528 1.00 13.22 403 LEU A CA 1
ATOM 715 C C . LEU A 1 85 ? 25.673 10.613 6.128 1.00 10.96 403 LEU A C 1
ATOM 716 O O . LEU A 1 85 ? 24.788 9.780 5.925 1.00 12.49 403 LEU A O 1
ATOM 721 N N . CYS A 1 86 ? 25.437 11.919 6.052 1.00 10.79 404 CYS A N 1
ATOM 722 C CA . CYS A 1 86 ? 24.101 12.477 5.815 1.00 10.70 404 CYS A CA 1
ATOM 723 C C . CYS A 1 86 ? 24.023 13.039 4.396 1.00 10.55 404 CYS A C 1
ATOM 724 O O . CYS A 1 86 ? 24.792 13.933 4.044 1.00 11.52 404 CYS A O 1
ATOM 727 N N . GLY A 1 87 ? 23.067 12.552 3.600 1.00 9.92 405 GLY A N 1
ATOM 728 C CA . GLY A 1 87 ? 22.935 13.043 2.240 1.00 12.19 405 GLY A CA 1
ATOM 729 C C . GLY A 1 87 ? 22.571 14.514 2.189 1.00 13.38 405 GLY A C 1
ATOM 730 O O . GLY A 1 87 ? 22.886 15.204 1.207 1.00 15.07 405 GLY A O 1
ATOM 731 N N . ARG A 1 88 ? 21.915 15.025 3.238 1.00 10.37 406 ARG A N 1
ATOM 732 C CA . ARG A 1 88 ? 21.529 16.437 3.189 1.00 12.68 406 ARG A CA 1
ATOM 733 C C . ARG A 1 88 ? 22.699 17.370 3.489 1.00 16.06 406 ARG A C 1
ATOM 734 O O . ARG A 1 88 ? 22.835 18.405 2.818 1.00 13.44 406 ARG A O 1
ATOM 742 N N . CYS A 1 89 ? 23.528 17.071 4.521 1.00 12.25 407 CYS A N 1
ATOM 743 C CA . CYS A 1 89 ? 24.512 18.054 5.002 1.00 10.14 407 CYS A CA 1
ATOM 744 C C . CYS A 1 89 ? 25.980 17.651 4.899 1.00 11.80 407 CYS A C 1
ATOM 745 O O . CYS A 1 89 ? 26.833 18.444 5.312 1.00 13.45 407 CYS A O 1
ATOM 748 N N . LYS A 1 90 ? 26.316 16.489 4.330 1.00 12.63 408 LYS A N 1
ATOM 749 C CA A LYS A 1 90 ? 27.721 16.108 4.292 0.55 13.13 408 LYS A CA 1
ATOM 750 C CA B LYS A 1 90 ? 27.714 16.068 4.225 0.45 13.15 408 LYS A CA 1
ATOM 751 C C . LYS A 1 90 ? 28.564 17.089 3.484 1.00 14.30 408 LYS A C 1
ATOM 752 O O . LYS A 1 90 ? 29.760 17.207 3.752 1.00 14.54 408 LYS A O 1
ATOM 763 N N . GLY A 1 91 ? 27.972 17.808 2.537 1.00 13.96 409 GLY A N 1
ATOM 764 C CA . GLY A 1 91 ? 28.674 18.798 1.734 1.00 16.42 409 GLY A CA 1
ATOM 765 C C . GLY A 1 91 ? 28.605 20.230 2.211 1.00 20.96 409 GLY A C 1
ATOM 766 O O . GLY A 1 91 ? 29.155 21.121 1.548 1.00 18.15 409 GLY A O 1
ATOM 767 N N . LYS A 1 92 ? 27.988 20.478 3.354 1.00 14.74 410 LYS A N 1
ATOM 768 C CA . LYS A 1 92 ? 27.708 21.838 3.802 1.00 15.08 410 LYS A CA 1
ATOM 769 C C . LYS A 1 92 ? 28.545 22.180 5.028 1.00 14.13 410 LYS A C 1
ATOM 770 O O . LYS A 1 92 ? 29.032 21.298 5.727 1.00 16.41 410 LYS A O 1
ATOM 776 N N . ARG A 1 93 ? 28.696 23.491 5.324 1.00 12.52 411 ARG A N 1
ATOM 777 C CA . ARG A 1 93 ? 29.476 23.845 6.507 1.00 14.54 411 ARG A CA 1
ATOM 778 C C . ARG A 1 93 ? 28.728 23.562 7.805 1.00 14.00 411 ARG A C 1
ATOM 779 O O . ARG A 1 93 ? 29.364 23.162 8.786 1.00 17.39 411 ARG A O 1
ATOM 787 N N . LEU A 1 94 ? 27.399 23.713 7.831 1.00 10.62 412 LEU A N 1
ATOM 788 C CA . LEU A 1 94 ? 26.600 23.525 9.047 1.00 10.90 412 LEU A CA 1
ATOM 789 C C . LEU A 1 94 ? 25.755 22.261 8.917 1.00 11.36 412 LEU A C 1
ATOM 790 O O . LEU A 1 94 ? 25.012 22.107 7.946 1.00 11.92 412 LEU A O 1
ATOM 795 N N . SER A 1 95 ? 25.889 21.347 9.873 1.00 10.01 413 SER A N 1
ATOM 796 C CA . SER A 1 95 ? 25.113 20.115 9.822 1.00 10.73 413 SER A CA 1
ATOM 797 C C . SER A 1 95 ? 23.626 20.381 10.084 1.00 10.82 413 SER A C 1
ATOM 798 O O . SER A 1 95 ? 23.219 21.455 10.559 1.00 11.16 413 SER A O 1
ATOM 801 N N . CYS A 1 96 ? 22.804 19.356 9.797 1.00 8.61 414 CYS A N 1
ATOM 802 C CA . CYS A 1 96 ? 21.370 19.423 10.088 1.00 9.87 414 CYS A CA 1
ATOM 803 C C . CYS A 1 96 ? 21.097 19.752 11.552 1.00 12.20 414 CYS A C 1
ATOM 804 O O . CYS A 1 96 ? 20.073 20.360 11.874 1.00 12.29 414 CYS A O 1
ATOM 807 N N . ASP A 1 97 ? 21.965 19.304 12.460 1.00 11.27 415 ASP A N 1
ATOM 808 C CA . ASP A 1 97 ? 21.733 19.445 13.888 1.00 9.78 415 ASP A CA 1
ATOM 809 C C . ASP A 1 97 ? 22.518 20.599 14.481 1.00 11.85 415 ASP A C 1
ATOM 810 O O . ASP A 1 97 ? 22.649 20.678 15.711 1.00 11.52 415 ASP A O 1
ATOM 815 N N . SER A 1 98 ? 23.040 21.477 13.632 1.00 11.35 416 SER A N 1
ATOM 816 C CA . SER A 1 98 ? 23.817 22.636 14.064 1.00 12.20 416 SER A CA 1
ATOM 817 C C . SER A 1 98 ? 22.922 23.749 14.584 1.00 12.57 416 SER A C 1
ATOM 818 O O . SER A 1 98 ? 23.441 24.740 15.115 1.00 11.53 416 SER A O 1
ATOM 822 N N . HIS B 1 1 ? 48.185 -10.214 32.243 1.00 43.87 319 HIS B N 1
ATOM 823 C CA . HIS B 1 1 ? 46.944 -9.516 31.886 1.00 38.54 319 HIS B CA 1
ATOM 824 C C . HIS B 1 1 ? 46.271 -8.908 33.123 1.00 35.19 319 HIS B C 1
ATOM 825 O O . HIS B 1 1 ? 45.206 -9.374 33.563 1.00 32.02 319 HIS B O 1
ATOM 827 N N . MET B 1 2 ? 46.889 -7.884 33.703 1.00 30.84 320 MET B N 1
ATOM 828 C CA . MET B 1 2 ? 46.418 -7.340 34.969 1.00 27.56 320 MET B CA 1
ATOM 829 C C . MET B 1 2 ? 45.521 -6.134 34.692 1.00 24.95 320 MET B C 1
ATOM 830 O O . MET B 1 2 ? 45.985 -5.082 34.237 1.00 25.79 320 MET B O 1
ATOM 835 N N . GLN B 1 3 ? 44.233 -6.302 34.949 1.00 24.39 321 GLN B N 1
ATOM 836 C CA . GLN B 1 3 ? 43.270 -5.264 34.595 1.00 22.72 321 GLN B CA 1
ATOM 837 C C . GLN B 1 3 ? 43.457 -4.041 35.484 1.00 22.68 321 GLN B C 1
ATOM 838 O O . GLN B 1 3 ? 43.920 -4.137 36.630 1.00 19.39 321 GLN B O 1
ATOM 844 N N . PHE B 1 4 ? 43.065 -2.870 34.958 1.00 18.26 322 PHE B N 1
ATOM 845 C CA . PHE B 1 4 ? 43.269 -1.662 35.728 1.00 19.60 322 PHE B CA 1
ATOM 846 C C . PHE B 1 4 ? 42.334 -0.551 35.281 1.00 17.40 322 PHE B C 1
ATOM 847 O O . PHE B 1 4 ? 42.343 0.517 35.896 1.00 18.17 322 PHE B O 1
ATOM 855 N N . LEU B 1 5 ? 41.507 -0.786 34.258 1.00 15.92 323 LEU B N 1
ATOM 856 C CA . LEU B 1 5 ? 40.725 0.302 33.675 1.00 16.17 323 LEU B CA 1
ATOM 857 C C . LEU B 1 5 ? 39.280 0.243 34.141 1.00 17.45 323 LEU B C 1
ATOM 858 O O . LEU B 1 5 ? 38.710 -0.835 34.330 1.00 20.07 323 LEU B O 1
ATOM 863 N N . GLU B 1 6 ? 38.687 1.421 34.299 1.00 18.09 324 GLU B N 1
ATOM 864 C CA . GLU B 1 6 ? 37.312 1.572 34.740 1.00 16.06 324 GLU B CA 1
ATOM 865 C C . GLU B 1 6 ? 36.605 2.429 33.703 1.00 16.80 324 GLU B C 1
ATOM 866 O O . GLU B 1 6 ? 37.096 3.504 33.351 1.00 14.66 324 GLU B O 1
ATOM 872 N N . GLN B 1 7 ? 35.485 1.942 33.191 1.00 15.43 325 GLN B N 1
ATOM 873 C CA . GLN B 1 7 ? 34.676 2.718 32.242 1.00 16.36 325 GLN B CA 1
ATOM 874 C C . GLN B 1 7 ? 33.927 3.849 32.949 1.00 13.08 325 GLN B C 1
ATOM 875 O O . GLN B 1 7 ? 33.221 3.622 33.934 1.00 16.06 325 GLN B O 1
ATOM 881 N N . LYS B 1 8 ? 34.070 5.078 32.443 1.00 12.17 326 LYS B N 1
ATOM 882 C CA . LYS B 1 8 ? 33.400 6.243 33.007 1.00 14.56 326 LYS B CA 1
ATOM 883 C C . LYS B 1 8 ? 32.812 7.102 31.886 1.00 12.53 326 LYS B C 1
ATOM 884 O O . LYS B 1 8 ? 32.991 6.816 30.698 1.00 12.42 326 LYS B O 1
ATOM 890 N N . TYR B 1 9 ? 32.096 8.157 32.291 1.00 11.71 327 TYR B N 1
ATOM 891 C CA . TYR B 1 9 ? 31.461 9.109 31.387 1.00 13.52 327 TYR B CA 1
ATOM 892 C C . TYR B 1 9 ? 32.267 10.403 31.354 1.00 11.01 327 TYR B C 1
ATOM 893 O O . TYR B 1 9 ? 32.637 10.925 32.414 1.00 14.11 327 TYR B O 1
ATOM 902 N N . GLY B 1 10 ? 32.518 10.932 30.157 1.00 13.63 328 GLY B N 1
ATOM 903 C CA . GLY B 1 10 ? 33.355 12.115 30.012 1.00 11.05 328 GLY B CA 1
ATOM 904 C C . GLY B 1 10 ? 32.719 13.192 29.154 1.00 14.23 328 GLY B C 1
ATOM 905 O O . GLY B 1 10 ? 31.971 12.909 28.218 1.00 13.16 328 GLY B O 1
ATOM 906 N N . TYR B 1 11 ? 33.086 14.444 29.452 1.00 12.13 329 TYR B N 1
ATOM 907 C CA . TYR B 1 11 ? 32.649 15.621 28.707 1.00 13.88 329 TYR B CA 1
ATOM 908 C C . TYR B 1 11 ? 33.874 16.251 28.072 1.00 13.42 329 TYR B C 1
ATOM 909 O O . TYR B 1 11 ? 34.870 16.476 28.760 1.00 16.56 329 TYR B O 1
ATOM 918 N N . TYR B 1 12 ? 33.810 16.502 26.763 1.00 14.53 330 TYR B N 1
ATOM 919 C CA . TYR B 1 12 ? 34.939 16.981 25.974 1.00 12.05 330 TYR B CA 1
ATOM 920 C C . TYR B 1 12 ? 34.642 18.311 25.284 1.00 14.66 330 TYR B C 1
ATOM 921 O O . TYR B 1 12 ? 33.494 18.621 24.953 1.00 14.81 330 TYR B O 1
ATOM 930 N N . HIS B 1 13 ? 35.698 19.056 24.993 1.00 15.39 331 HIS B N 1
ATOM 931 C CA . HIS B 1 13 ? 35.559 20.299 24.236 1.00 15.10 331 HIS B CA 1
ATOM 932 C C . HIS B 1 13 ? 36.825 20.533 23.427 1.00 14.81 331 HIS B C 1
ATOM 933 O O . HIS B 1 13 ? 37.908 20.619 24.005 1.00 16.85 331 HIS B O 1
ATOM 940 N N . CYS B 1 14 ? 36.689 20.627 22.096 1.00 16.59 332 CYS B N 1
ATOM 941 C CA . CYS B 1 14 ? 37.780 21.089 21.243 1.00 15.55 332 CYS B CA 1
ATOM 942 C C . CYS B 1 14 ? 37.558 22.581 21.012 1.00 19.11 332 CYS B C 1
ATOM 943 O O . CYS B 1 14 ? 36.617 22.965 20.322 1.00 18.88 332 CYS B O 1
ATOM 946 N N . LYS B 1 15 ? 38.419 23.411 21.596 1.00 17.88 333 LYS B N 1
ATOM 947 C CA . LYS B 1 15 ? 38.248 24.850 21.452 1.00 22.99 333 LYS B CA 1
ATOM 948 C C . LYS B 1 15 ? 38.543 25.314 20.029 1.00 26.76 333 LYS B C 1
ATOM 949 O O . LYS B 1 15 ? 37.918 26.268 19.549 1.00 27.73 333 LYS B O 1
ATOM 955 N N . ASP B 1 16 ? 39.504 24.683 19.344 1.00 25.43 334 ASP B N 1
ATOM 956 C CA . ASP B 1 16 ? 39.817 25.129 17.989 1.00 23.76 334 ASP B CA 1
ATOM 957 C C . ASP B 1 16 ? 38.616 24.998 17.058 1.00 24.92 334 ASP B C 1
ATOM 958 O O . ASP B 1 16 ? 38.372 25.884 16.238 1.00 27.69 334 ASP B O 1
ATOM 963 N N . CYS B 1 17 ? 37.868 23.887 17.140 1.00 20.98 335 CYS B N 1
ATOM 964 C CA . CYS B 1 17 ? 36.680 23.693 16.307 1.00 20.21 335 CYS B CA 1
ATOM 965 C C . CYS B 1 17 ? 35.392 24.141 16.978 1.00 22.28 335 CYS B C 1
ATOM 966 O O . CYS B 1 17 ? 34.326 24.077 16.351 1.00 19.68 335 CYS B O 1
ATOM 969 N N . ASN B 1 18 ? 35.470 24.546 18.234 1.00 21.97 336 ASN B N 1
ATOM 970 C CA . ASN B 1 18 ? 34.325 24.721 19.124 1.00 23.25 336 ASN B CA 1
ATOM 971 C C . ASN B 1 18 ? 33.268 23.632 18.928 1.00 23.22 336 ASN B C 1
ATOM 972 O O . ASN B 1 18 ? 32.127 23.874 18.543 1.00 22.51 336 ASN B O 1
ATOM 977 N N . ILE B 1 19 ? 33.697 22.409 19.217 1.00 19.67 337 ILE B N 1
ATOM 978 C CA . ILE B 1 19 ? 32.871 21.209 19.195 1.00 19.63 337 ILE B CA 1
ATOM 979 C C . ILE B 1 19 ? 32.883 20.630 20.603 1.00 18.68 337 ILE B C 1
ATOM 980 O O . ILE B 1 19 ? 33.949 20.524 21.222 1.00 17.38 337 ILE B O 1
ATOM 985 N N . ARG B 1 20 ? 31.717 20.250 21.105 1.00 15.28 338 ARG B N 1
ATOM 986 C CA . ARG B 1 20 ? 31.619 19.510 22.360 1.00 16.05 338 ARG B CA 1
ATOM 987 C C . ARG B 1 20 ? 31.065 18.120 22.079 1.00 15.64 338 ARG B C 1
ATOM 988 O O . ARG B 1 20 ? 30.148 17.965 21.272 1.00 16.51 338 ARG B O 1
ATOM 996 N N . TRP B 1 21 ? 31.611 17.098 22.742 1.00 15.34 339 TRP B N 1
ATOM 997 C CA . TRP B 1 21 ? 31.054 15.755 22.651 1.00 13.25 339 TRP B CA 1
ATOM 998 C C . TRP B 1 21 ? 31.154 15.101 24.022 1.00 12.77 339 TRP B C 1
ATOM 999 O O . TRP B 1 21 ? 31.874 15.583 24.904 1.00 14.09 339 TRP B O 1
ATOM 1010 N N . GLU B 1 22 ? 30.346 14.069 24.227 1.00 11.45 340 GLU B N 1
ATOM 1011 C CA . GLU B 1 22 ? 30.373 13.305 25.451 1.00 11.21 340 GLU B CA 1
ATOM 1012 C C . GLU B 1 22 ? 30.580 11.839 25.093 1.00 14.12 340 GLU B C 1
ATOM 1013 O O . GLU B 1 22 ? 30.318 11.425 23.963 1.00 13.51 340 GLU B O 1
ATOM 1019 N N . SER B 1 23 ? 31.087 11.059 26.047 1.00 10.66 341 SER B N 1
ATOM 1020 C CA . SER B 1 23 ? 31.327 9.651 25.775 1.00 10.07 341 SER B CA 1
ATOM 1021 C C . SER B 1 23 ? 31.093 8.823 27.037 1.00 12.33 341 SER B C 1
ATOM 1022 O O . SER B 1 23 ? 31.486 9.218 28.135 1.00 13.65 341 SER B O 1
ATOM 1025 N N . ALA B 1 24 ? 30.457 7.662 26.863 1.00 12.26 342 ALA B N 1
ATOM 1026 C CA . ALA B 1 24 ? 30.300 6.690 27.931 1.00 12.38 342 ALA B CA 1
ATOM 1027 C C . ALA B 1 24 ? 31.424 5.662 27.931 1.00 10.75 342 ALA B C 1
ATOM 1028 O O . ALA B 1 24 ? 31.352 4.681 28.676 1.00 11.64 342 ALA B O 1
ATOM 1030 N N . TYR B 1 25 ? 32.467 5.878 27.118 1.00 11.50 343 TYR B N 1
ATOM 1031 C CA . TYR B 1 25 ? 33.584 4.940 27.067 1.00 12.34 343 TYR B CA 1
ATOM 1032 C C . TYR B 1 25 ? 34.884 5.661 27.374 1.00 12.73 343 TYR B C 1
ATOM 1033 O O . TYR B 1 25 ? 35.882 5.530 26.647 1.00 12.40 343 TYR B O 1
ATOM 1042 N N . VAL B 1 26 ? 34.889 6.433 28.444 1.00 12.15 344 VAL B N 1
ATOM 1043 C CA . VAL B 1 26 ? 36.121 7.089 28.880 1.00 11.68 344 VAL B CA 1
ATOM 1044 C C . VAL B 1 26 ? 36.832 6.125 29.822 1.00 11.60 344 VAL B C 1
ATOM 1045 O O . VAL B 1 26 ? 36.283 5.753 30.869 1.00 16.66 344 VAL B O 1
ATOM 1049 N N . TRP B 1 27 ? 38.033 5.713 29.460 1.00 12.52 345 TRP B N 1
ATOM 1050 C CA . TRP B 1 27 ? 38.748 4.666 30.187 1.00 13.67 345 TRP B CA 1
ATOM 1051 C C . TRP B 1 27 ? 39.701 5.296 31.198 1.00 12.88 345 TRP B C 1
ATOM 1052 O O . TRP B 1 27 ? 40.671 5.952 30.808 1.00 15.16 345 TRP B O 1
ATOM 1063 N N . CYS B 1 28 ? 39.419 5.098 32.482 1.00 12.52 346 CYS B N 1
ATOM 1064 C CA . CYS B 1 28 ? 40.192 5.671 33.580 1.00 14.58 346 CYS B CA 1
ATOM 1065 C C . CYS B 1 28 ? 40.949 4.594 34.337 1.00 12.83 346 CYS B C 1
ATOM 1066 O O . CYS B 1 28 ? 40.489 3.456 34.433 1.00 15.26 346 CYS B O 1
ATOM 1069 N N . VAL B 1 29 ? 42.108 4.965 34.903 1.00 14.48 347 VAL B N 1
ATOM 1070 C CA . VAL B 1 29 ? 42.730 4.082 35.891 1.00 16.49 347 VAL B CA 1
ATOM 1071 C C . VAL B 1 29 ? 41.745 3.880 37.036 1.00 14.44 347 VAL B C 1
ATOM 1072 O O . VAL B 1 29 ? 41.274 4.845 37.652 1.00 17.42 347 VAL B O 1
ATOM 1076 N N . GLN B 1 30 ? 41.407 2.620 37.312 1.00 15.21 348 GLN B N 1
ATOM 1077 C CA . GLN B 1 30 ? 40.340 2.314 38.259 1.00 17.84 348 GLN B CA 1
ATOM 1078 C C . GLN B 1 30 ? 40.598 2.958 39.621 1.00 19.67 348 GLN B C 1
ATOM 1079 O O . GLN B 1 30 ? 41.731 2.965 40.126 1.00 18.70 348 GLN B O 1
ATOM 1085 N N . GLY B 1 31 ? 39.532 3.499 40.222 1.00 19.75 349 GLY B N 1
ATOM 1086 C CA . GLY B 1 31 ? 39.638 4.233 41.466 1.00 17.92 349 GLY B CA 1
ATOM 1087 C C . GLY B 1 31 ? 40.199 5.630 41.338 1.00 22.54 349 GLY B C 1
ATOM 1088 O O . GLY B 1 31 ? 40.519 6.248 42.362 1.00 25.94 349 GLY B O 1
ATOM 1089 N N . THR B 1 32 ? 40.353 6.140 40.114 1.00 18.62 350 THR B N 1
ATOM 1090 C CA . THR B 1 32 ? 40.829 7.486 39.854 1.00 20.78 350 THR B CA 1
ATOM 1091 C C . THR B 1 32 ? 40.016 8.076 38.712 1.00 21.21 350 THR B C 1
ATOM 1092 O O . THR B 1 32 ? 39.272 7.363 38.022 1.00 19.21 350 THR B O 1
ATOM 1096 N N . ASN B 1 33 ? 40.209 9.382 38.490 1.00 22.93 351 ASN B N 1
ATOM 1097 C CA . ASN B 1 33 ? 39.730 10.047 37.288 1.00 19.23 351 ASN B CA 1
ATOM 1098 C C . ASN B 1 33 ? 40.844 10.250 36.265 1.00 21.69 351 ASN B C 1
ATOM 1099 O O . ASN B 1 33 ? 40.699 11.074 35.352 1.00 22.56 351 ASN B O 1
ATOM 1104 N N . LYS B 1 34 ? 41.947 9.508 36.367 1.00 17.46 352 LYS B N 1
ATOM 1105 C CA . LYS B 1 34 ? 43.008 9.679 35.387 1.00 18.73 352 LYS B CA 1
ATOM 1106 C C . LYS B 1 34 ? 42.669 8.909 34.115 1.00 18.19 352 LYS B C 1
ATOM 1107 O O . LYS B 1 34 ? 42.462 7.702 34.146 1.00 16.96 352 LYS B O 1
ATOM 1113 N N . VAL B 1 35 ? 42.635 9.612 32.997 1.00 14.77 353 VAL B N 1
ATOM 1114 C CA . VAL B 1 35 ? 42.129 9.067 31.753 1.00 16.56 353 VAL B CA 1
ATOM 1115 C C . VAL B 1 35 ? 43.266 8.469 30.966 1.00 15.57 353 VAL B C 1
ATOM 1116 O O . VAL B 1 35 ? 44.256 9.132 30.680 1.00 16.97 353 VAL B O 1
ATOM 1120 N N . TYR B 1 36 ? 43.114 7.211 30.599 1.00 14.71 354 TYR B N 1
ATOM 1121 C CA . TYR B 1 36 ? 44.210 6.462 30.033 1.00 15.36 354 TYR B CA 1
ATOM 1122 C C . TYR B 1 36 ? 44.252 6.476 28.519 1.00 17.20 354 TYR B C 1
ATOM 1123 O O . TYR B 1 36 ? 45.335 6.319 27.943 1.00 15.04 354 TYR B O 1
ATOM 1132 N N . PHE B 1 37 ? 43.109 6.614 27.842 1.00 12.23 355 PHE B N 1
ATOM 1133 C CA . PHE B 1 37 ? 43.091 6.702 26.391 1.00 13.72 355 PHE B CA 1
ATOM 1134 C C . PHE B 1 37 ? 42.473 8.022 25.980 1.00 15.07 355 PHE B C 1
ATOM 1135 O O . PHE B 1 37 ? 41.502 8.465 26.599 1.00 13.27 355 PHE B O 1
ATOM 1143 N N . LYS B 1 38 ? 43.075 8.646 24.970 1.00 16.35 356 LYS B N 1
ATOM 1144 C CA . LYS B 1 38 ? 42.569 9.871 24.370 1.00 14.74 356 LYS B CA 1
ATOM 1145 C C . LYS B 1 38 ? 41.374 9.586 23.462 1.00 15.18 356 LYS B C 1
ATOM 1146 O O . LYS B 1 38 ? 41.195 8.477 22.956 1.00 14.27 356 LYS B O 1
ATOM 1152 N N . GLN B 1 39 ? 40.587 10.635 23.200 1.00 14.25 357 GLN B N 1
ATOM 1153 C CA . GLN B 1 39 ? 39.605 10.622 22.124 1.00 14.49 357 GLN B CA 1
ATOM 1154 C C . GLN B 1 39 ? 39.907 11.759 21.170 1.00 15.84 357 GLN B C 1
ATOM 1155 O O . GLN B 1 39 ? 40.377 12.820 21.585 1.00 16.82 357 GLN B O 1
ATOM 1161 N N . PHE B 1 40 ? 39.639 11.535 19.891 1.00 15.06 358 PHE B N 1
ATOM 1162 C CA . PHE B 1 40 ? 40.003 12.507 18.874 1.00 15.51 358 PHE B CA 1
ATOM 1163 C C . PHE B 1 40 ? 38.819 13.392 18.520 1.00 15.29 358 PHE B C 1
ATOM 1164 O O . PHE B 1 40 ? 37.666 12.962 18.547 1.00 14.42 358 PHE B O 1
ATOM 1172 N N . CYS B 1 41 ? 39.112 14.641 18.173 1.00 14.30 359 CYS B N 1
ATOM 1173 C CA . CYS B 1 41 ? 38.045 15.546 17.771 1.00 15.12 359 CYS B CA 1
ATOM 1174 C C . CYS B 1 41 ? 37.479 15.104 16.424 1.00 18.52 359 CYS B C 1
ATOM 1175 O O . CYS B 1 41 ? 38.225 14.745 15.517 1.00 22.86 359 CYS B O 1
ATOM 1178 N N . ARG B 1 42 ? 36.153 15.166 16.271 1.00 19.51 360 ARG B N 1
ATOM 1179 C CA . ARG B 1 42 ? 35.609 14.647 15.026 1.00 20.62 360 ARG B CA 1
ATOM 1180 C C . ARG B 1 42 ? 35.851 15.567 13.839 1.00 24.72 360 ARG B C 1
ATOM 1181 O O . ARG B 1 42 ? 35.568 15.164 12.708 1.00 25.84 360 ARG B O 1
ATOM 1189 N N . THR B 1 43 ? 36.373 16.770 14.046 1.00 20.13 361 THR B N 1
ATOM 1190 C CA . THR B 1 43 ? 36.678 17.618 12.907 1.00 22.26 361 THR B CA 1
ATOM 1191 C C . THR B 1 43 ? 38.170 17.807 12.675 1.00 23.23 361 THR B C 1
ATOM 1192 O O . THR B 1 43 ? 38.631 17.668 11.536 1.00 27.40 361 THR B O 1
ATOM 1196 N N . CYS B 1 44 ? 38.964 18.047 13.719 1.00 22.72 362 CYS B N 1
ATOM 1197 C CA . CYS B 1 44 ? 40.374 18.345 13.521 1.00 20.60 362 CYS B CA 1
ATOM 1198 C C . CYS B 1 44 ? 41.306 17.195 13.891 1.00 20.11 362 CYS B C 1
ATOM 1199 O O . CYS B 1 44 ? 42.517 17.302 13.671 1.00 24.47 362 CYS B O 1
ATOM 1202 N N . GLN B 1 45 ? 40.798 16.118 14.469 1.00 20.08 363 GLN B N 1
ATOM 1203 C CA . GLN B 1 45 ? 41.618 14.946 14.769 1.00 25.80 363 GLN B CA 1
ATOM 1204 C C . GLN B 1 45 ? 42.769 15.213 15.766 1.00 27.12 363 GLN B C 1
ATOM 1205 O O . GLN B 1 45 ? 43.635 14.342 15.938 1.00 29.00 363 GLN B O 1
ATOM 1211 N N . LYS B 1 46 ? 42.832 16.378 16.431 1.00 19.36 364 LYS B N 1
ATOM 1212 C CA . LYS B 1 46 ? 43.663 16.483 17.637 1.00 21.35 364 LYS B CA 1
ATOM 1213 C C . LYS B 1 46 ? 43.117 15.531 18.703 1.00 19.73 364 LYS B C 1
ATOM 1214 O O . LYS B 1 46 ? 41.926 15.244 18.738 1.00 15.80 364 LYS B O 1
ATOM 1220 N N . SER B 1 47 ? 43.983 15.036 19.575 1.00 18.55 365 SER B N 1
ATOM 1221 C CA . SER B 1 47 ? 43.553 14.132 20.641 1.00 19.81 365 SER B CA 1
ATOM 1222 C C . SER B 1 47 ? 43.262 14.904 21.927 1.00 19.88 365 SER B C 1
ATOM 1223 O O . SER B 1 47 ? 43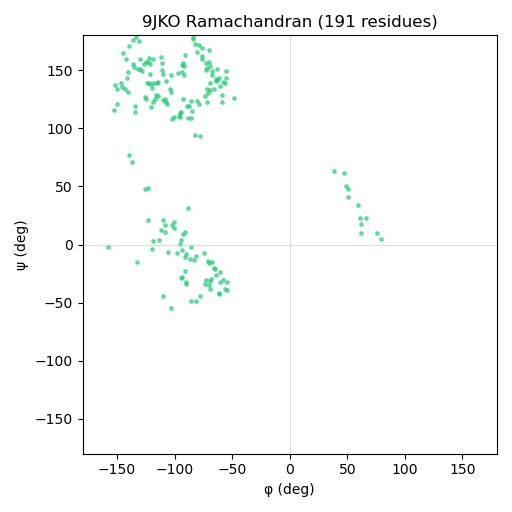.895 15.929 22.212 1.00 17.28 365 SER B O 1
ATOM 1226 N N . TYR B 1 48 ? 42.306 14.395 22.716 1.00 17.36 366 TYR B N 1
ATOM 1227 C CA . TYR B 1 48 ? 41.872 15.076 23.927 1.00 14.65 366 TYR B CA 1
ATOM 1228 C C . TYR B 1 48 ? 41.620 14.113 25.074 1.00 16.15 366 TYR B C 1
ATOM 1229 O O . TYR B 1 48 ? 41.178 12.982 24.869 1.00 17.53 366 TYR B O 1
ATOM 1238 N N . ASN B 1 49 ? 41.850 14.585 26.256 1.00 15.39 367 ASN B N 1
ATOM 1239 C CA . ASN B 1 49 ? 41.216 14.097 27.479 1.00 18.01 367 ASN B CA 1
ATOM 1240 C C . ASN B 1 49 ? 39.974 14.933 27.801 1.00 12.86 367 ASN B C 1
ATOM 1241 O O . ASN B 1 49 ? 39.902 16.099 27.429 1.00 16.66 367 ASN B O 1
ATOM 1246 N N . PRO B 1 50 ? 39.005 14.378 28.521 1.00 15.48 368 PRO B N 1
ATOM 1247 C CA . PRO B 1 50 ? 37.811 15.154 28.875 1.00 14.28 368 PRO B CA 1
ATOM 1248 C C . PRO B 1 50 ? 38.159 16.180 29.943 1.00 15.06 368 PRO B C 1
ATOM 1249 O O . PRO B 1 50 ? 39.086 15.979 30.730 1.00 17.15 368 PRO B O 1
ATOM 1253 N N . TYR B 1 51 ? 37.440 17.312 29.947 1.00 15.71 369 TYR B N 1
ATOM 1254 C CA . TYR B 1 51 ? 37.646 18.255 31.035 1.00 16.59 369 TYR B CA 1
ATOM 1255 C C . TYR B 1 51 ? 36.869 17.876 32.289 1.00 18.61 369 TYR B C 1
ATOM 1256 O O . TYR B 1 51 ? 37.083 18.497 33.338 1.00 19.27 369 TYR B O 1
ATOM 1265 N N . ARG B 1 52 ? 35.965 16.898 32.202 1.00 15.60 370 ARG B N 1
ATOM 1266 C CA . ARG B 1 52 ? 35.123 16.484 33.315 1.00 17.76 370 ARG B CA 1
ATOM 1267 C C . ARG B 1 52 ? 34.803 15.007 33.147 1.00 17.71 370 ARG B C 1
ATOM 1268 O O . ARG B 1 52 ? 34.446 14.565 32.047 1.00 14.03 370 ARG B O 1
ATOM 1276 N N . VAL B 1 53 ? 34.944 14.259 34.241 1.00 16.77 371 VAL B N 1
ATOM 1277 C CA . VAL B 1 53 ? 34.654 12.827 34.290 1.00 14.05 371 VAL B CA 1
ATOM 1278 C C . VAL B 1 53 ? 33.629 12.558 35.387 1.00 16.36 371 VAL B C 1
ATOM 1279 O O . VAL B 1 53 ? 33.709 13.125 36.486 1.00 16.45 371 VAL B O 1
ATOM 1283 N N . GLU B 1 54 ? 32.674 11.671 35.101 1.00 16.45 372 GLU B N 1
ATOM 1284 C CA . GLU B 1 54 ? 31.703 11.259 36.102 1.00 15.72 372 GLU B CA 1
ATOM 1285 C C . GLU B 1 54 ? 31.528 9.745 36.046 1.00 15.49 372 GLU B C 1
ATOM 1286 O O . GLU B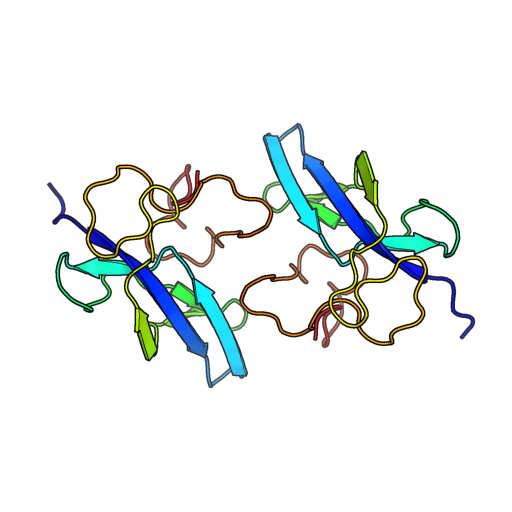 1 54 ? 31.809 9.098 35.026 1.00 15.82 372 GLU B O 1
ATOM 1292 N N . ASP B 1 55 ? 31.100 9.185 37.176 1.00 15.87 373 ASP B N 1
ATOM 1293 C CA . ASP B 1 55 ? 30.705 7.783 37.196 1.00 17.46 373 ASP B CA 1
ATOM 1294 C C . ASP B 1 55 ? 29.506 7.615 36.277 1.00 15.47 373 ASP B C 1
ATOM 1295 O O . ASP B 1 55 ? 28.650 8.497 36.178 1.00 14.95 373 ASP B O 1
ATOM 1300 N N . ILE B 1 56 ? 29.468 6.498 35.557 1.00 14.95 374 ILE B N 1
ATOM 1301 C CA . ILE B 1 56 ? 28.292 6.187 34.757 1.00 14.64 374 ILE B CA 1
ATOM 1302 C C . ILE B 1 56 ? 27.078 5.979 35.664 1.00 15.40 374 ILE B C 1
ATOM 1303 O O . ILE B 1 56 ? 27.177 5.406 36.759 1.00 15.49 374 ILE B O 1
ATOM 1308 N N . THR B 1 57 ? 25.916 6.445 35.201 1.00 15.48 375 THR B N 1
ATOM 1309 C CA . THR B 1 57 ? 24.646 6.190 35.865 1.00 15.22 375 THR B CA 1
ATOM 1310 C C . THR B 1 57 ? 24.131 4.852 35.350 1.00 14.66 375 THR B C 1
ATOM 1311 O O . THR B 1 57 ? 23.733 4.746 34.185 1.00 16.51 375 THR B O 1
ATOM 1315 N N . CYS B 1 58 ? 24.164 3.829 36.207 1.00 13.32 376 CYS B N 1
ATOM 1316 C CA . CYS B 1 58 ? 23.912 2.469 35.743 1.00 17.13 376 CYS B CA 1
ATOM 1317 C C . CYS B 1 58 ? 22.449 2.274 35.372 1.00 18.57 376 CYS B C 1
ATOM 1318 O O . CYS B 1 58 ? 21.555 2.530 36.178 1.00 20.66 376 CYS B O 1
ATOM 1321 N N . GLN B 1 59 ? 22.196 1.720 34.188 1.00 15.89 377 GLN B N 1
ATOM 1322 C CA . GLN B 1 59 ? 20.820 1.384 33.828 1.00 17.37 377 GLN B CA 1
ATOM 1323 C C . GLN B 1 59 ? 20.448 -0.053 34.118 1.00 19.94 377 GLN B C 1
ATOM 1324 O O . GLN B 1 59 ? 19.297 -0.430 33.867 1.00 23.14 377 GLN B O 1
ATOM 1330 N N . SER B 1 60 ? 21.374 -0.836 34.666 1.00 14.86 378 SER B N 1
ATOM 1331 C CA . SER B 1 60 ? 21.136 -2.214 35.076 1.00 18.33 378 SER B CA 1
ATOM 1332 C C . SER B 1 60 ? 20.658 -2.356 36.517 1.00 21.54 378 SER B C 1
ATOM 1333 O O . SER B 1 60 ? 19.895 -3.296 36.824 1.00 19.50 378 SER B O 1
ATOM 1336 N N . CYS B 1 61 ? 21.126 -1.490 37.417 1.00 19.86 379 CYS B N 1
ATOM 1337 C CA . CYS B 1 61 ? 20.775 -1.593 38.824 1.00 22.21 379 CYS B CA 1
ATOM 1338 C C . CYS B 1 61 ? 20.338 -0.278 39.443 1.00 25.55 379 CYS B C 1
ATOM 1339 O O . CYS B 1 61 ? 19.732 -0.306 40.524 1.00 29.05 379 CYS B O 1
ATOM 1342 N N . LYS B 1 62 ? 20.586 0.859 38.799 1.00 20.85 380 LYS B N 1
ATOM 1343 C CA . LYS B 1 62 ? 20.114 2.143 39.317 1.00 30.08 380 LYS B CA 1
ATOM 1344 C C . LYS B 1 62 ? 20.695 2.469 40.700 1.00 32.84 380 LYS B C 1
ATOM 1345 O O . LYS B 1 62 ? 20.126 3.274 41.454 1.00 36.63 380 LYS B O 1
ATOM 1347 N N . GLN B 1 63 ? 21.835 1.882 41.050 1.00 30.31 381 GLN B N 1
ATOM 1348 C CA . GLN B 1 63 ? 22.502 2.148 42.315 1.00 29.40 381 GLN B CA 1
ATOM 1349 C C . GLN B 1 63 ? 23.902 2.655 42.002 1.00 27.76 381 GLN B C 1
ATOM 1350 O O . GLN B 1 63 ? 24.405 2.467 40.893 1.00 31.20 381 GLN B O 1
ATOM 1356 N N . THR B 1 64 ? 24.528 3.324 42.967 1.00 27.11 382 THR B N 1
ATOM 1357 C CA . THR B 1 64 ? 25.873 3.831 42.731 1.00 25.44 382 THR B CA 1
ATOM 1358 C C . THR B 1 64 ? 26.928 2.807 43.154 1.00 27.93 382 THR B C 1
ATOM 1359 O O . THR B 1 64 ? 26.639 1.827 43.852 1.00 26.27 382 THR B O 1
ATOM 1363 N N . ARG B 1 65 ? 28.157 3.024 42.668 1.00 26.71 383 ARG B N 1
ATOM 1364 C CA . ARG B 1 65 ? 29.327 2.178 42.983 1.00 25.72 383 ARG B CA 1
ATOM 1365 C C . ARG B 1 65 ? 29.050 0.689 42.771 1.00 27.29 383 ARG B C 1
ATOM 1366 O O . ARG B 1 65 ? 29.482 -0.168 43.550 1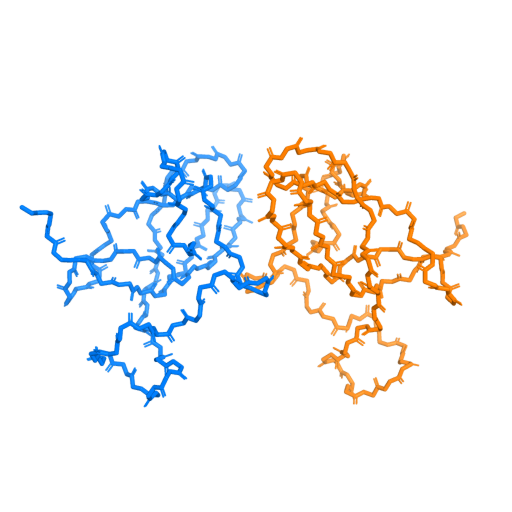.00 24.03 383 ARG B O 1
ATOM 1374 N N . CYS B 1 66 ? 28.343 0.375 41.690 1.00 26.07 384 CYS B N 1
ATOM 1375 C CA . CYS B 1 66 ? 27.845 -0.973 41.483 1.00 21.25 384 CYS B CA 1
ATOM 1376 C C . CYS B 1 66 ? 28.905 -1.867 40.849 1.00 21.80 384 CYS B C 1
ATOM 1377 O O . CYS B 1 66 ? 30.021 -1.451 40.526 1.00 21.35 384 CYS B O 1
ATOM 1380 N N . SER B 1 67 ? 28.546 -3.133 40.695 1.00 19.72 385 SER B N 1
ATOM 1381 C CA . SER B 1 67 ? 29.432 -4.112 40.088 1.00 23.30 385 SER B CA 1
ATOM 1382 C C . SER B 1 67 ? 28.797 -4.785 38.867 1.00 16.84 385 SER B C 1
ATOM 1383 O O . SER B 1 67 ? 29.216 -5.886 38.494 1.00 16.90 385 SER B O 1
ATOM 1386 N N . CYS B 1 68 ? 27.793 -4.162 38.251 1.00 17.50 386 CYS B N 1
ATOM 1387 C CA . CYS B 1 68 ? 27.133 -4.780 37.105 1.00 14.68 386 CYS B CA 1
ATOM 1388 C C . CYS B 1 68 ? 28.123 -4.994 35.964 1.00 13.65 386 CYS B C 1
ATOM 1389 O O . CYS B 1 68 ? 28.999 -4.142 35.720 1.00 14.63 386 CYS B O 1
ATOM 1392 N N . PRO B 1 69 ? 27.991 -6.097 35.219 1.00 12.86 387 PRO B N 1
ATOM 1393 C CA . PRO B 1 69 ? 28.895 -6.323 34.080 1.00 13.40 387 PRO B CA 1
ATOM 1394 C C . PRO B 1 69 ? 28.649 -5.331 32.943 1.00 11.99 387 PRO B C 1
ATOM 1395 O O . PRO B 1 69 ? 29.583 -4.991 32.202 1.00 13.49 387 PRO B O 1
ATOM 1399 N N . VAL B 1 70 ? 27.416 -4.857 32.790 1.00 12.33 388 VAL B N 1
ATOM 1400 C CA . VAL B 1 70 ? 27.068 -3.905 31.742 1.00 12.62 388 VAL B CA 1
ATOM 1401 C C . VAL B 1 70 ? 26.227 -2.821 32.380 1.00 12.98 388 VAL B C 1
ATOM 1402 O O . VAL B 1 70 ? 25.118 -3.091 32.844 1.00 13.01 388 VAL B O 1
ATOM 1406 N N . LYS B 1 71 ? 26.758 -1.600 32.413 1.00 10.68 389 LYS B N 1
ATOM 1407 C CA . LYS B 1 71 ? 25.998 -0.495 32.972 1.00 13.82 389 LYS B CA 1
ATOM 1408 C C . LYS B 1 71 ? 25.186 0.224 31.920 1.00 11.59 389 LYS B C 1
ATOM 1409 O O . LYS B 1 71 ? 24.145 0.806 32.251 1.00 13.58 389 LYS B O 1
ATOM 1415 N N . LEU B 1 72 ? 25.594 0.112 30.663 1.00 11.21 390 LEU B N 1
ATOM 1416 C CA . LEU B 1 72 ? 24.982 0.799 29.536 1.00 12.65 390 LEU B CA 1
ATOM 1417 C C . LEU B 1 72 ? 25.025 -0.165 28.374 1.00 10.84 390 LEU B C 1
ATOM 1418 O O . LEU B 1 72 ? 26.070 -0.783 28.120 1.00 12.46 390 LEU B O 1
ATOM 1423 N N . ARG B 1 73 ? 23.906 -0.292 27.674 1.00 11.79 391 ARG B N 1
ATOM 1424 C CA . ARG B 1 73 ? 23.846 -1.270 26.591 1.00 12.71 391 ARG B CA 1
ATOM 1425 C C . ARG B 1 73 ? 24.916 -1.007 25.548 1.00 12.62 391 ARG B C 1
ATOM 1426 O O . ARG B 1 73 ? 25.158 0.144 25.154 1.00 11.20 391 ARG B O 1
ATOM 1434 N N . HIS B 1 74 ? 25.509 -2.091 25.052 1.00 11.17 392 HIS B N 1
ATOM 1435 C CA . HIS B 1 74 ? 26.357 -2.066 23.879 1.00 10.92 392 HIS B CA 1
ATOM 1436 C C . HIS B 1 74 ? 25.499 -2.018 22.614 1.00 12.65 392 HIS B C 1
ATOM 1437 O O . HIS B 1 74 ? 24.279 -2.210 22.651 1.00 12.97 392 HIS B O 1
ATOM 1444 N N . VAL B 1 75 ? 26.165 -1.810 21.474 1.00 11.18 393 VAL B N 1
ATOM 1445 C CA . VAL B 1 75 ? 25.552 -1.882 20.142 1.00 12.70 393 VAL B CA 1
ATOM 1446 C C . VAL B 1 75 ? 24.270 -1.058 20.156 1.00 14.12 393 VAL B C 1
ATOM 1447 O O . VAL B 1 75 ? 23.189 -1.515 19.752 1.00 15.84 393 VAL B O 1
ATOM 1451 N N . ASP B 1 76 ? 24.387 0.172 20.633 1.00 11.80 394 ASP B N 1
ATOM 1452 C CA . ASP B 1 76 ? 23.209 0.985 20.916 1.00 13.74 394 ASP B CA 1
ATOM 1453 C C . ASP B 1 76 ? 23.009 1.998 19.801 1.00 13.15 394 ASP B C 1
ATOM 1454 O O . ASP B 1 76 ? 23.769 2.967 19.716 1.00 15.63 394 ASP B O 1
ATOM 1459 N N . PRO B 1 77 ? 22.007 1.831 18.941 1.00 12.59 395 PRO B N 1
ATOM 1460 C CA . PRO B 1 77 ? 21.766 2.835 17.895 1.00 13.38 395 PRO B CA 1
ATOM 1461 C C . PRO B 1 77 ? 21.459 4.222 18.455 1.00 13.53 395 PRO B C 1
ATOM 1462 O O . PRO B 1 77 ? 21.684 5.220 17.769 1.00 17.14 395 PRO B O 1
ATOM 1466 N N . LYS B 1 78 ? 20.972 4.336 19.686 1.00 15.45 396 LYS B N 1
ATOM 1467 C CA . LYS B 1 78 ? 20.701 5.685 20.181 1.00 17.13 396 LYS B CA 1
ATOM 1468 C C . LYS B 1 78 ? 21.887 6.329 20.889 1.00 17.44 396 LYS B C 1
ATOM 1469 O O . LYS B 1 78 ? 21.819 7.525 21.207 1.00 19.06 396 LYS B O 1
ATOM 1475 N N . ARG B 1 79 ? 22.962 5.580 21.146 1.00 16.60 397 ARG B N 1
ATOM 1476 C CA . ARG B 1 79 ? 24.153 6.115 21.824 1.00 15.88 397 ARG B CA 1
ATOM 1477 C C . ARG B 1 79 ? 25.400 5.538 21.153 1.00 17.72 397 ARG B C 1
ATOM 1478 O O . ARG B 1 79 ? 26.049 4.615 21.670 1.00 15.59 397 ARG B O 1
ATOM 1486 N N . PRO B 1 80 ? 25.756 6.053 19.986 1.00 15.44 398 PRO B N 1
ATOM 1487 C CA . PRO B 1 80 ? 26.901 5.517 19.252 1.00 15.90 398 PRO B CA 1
ATOM 1488 C C . PRO B 1 80 ? 28.223 5.905 19.914 1.00 17.67 398 PRO B C 1
ATOM 1489 O O . PRO B 1 80 ? 28.316 6.889 20.662 1.00 15.91 398 PRO B O 1
ATOM 1493 N N . HIS B 1 81 ? 29.242 5.076 19.637 1.00 13.83 399 HIS B N 1
ATOM 1494 C CA . HIS B 1 81 ? 30.632 5.284 20.057 1.00 13.15 399 HIS B CA 1
ATOM 1495 C C . HIS B 1 81 ? 31.478 5.433 18.805 1.00 13.98 399 HIS B C 1
ATOM 1496 O O . HIS B 1 81 ? 31.457 4.553 17.945 1.00 13.96 399 HIS B O 1
ATOM 1503 N N . ARG B 1 82 ? 32.235 6.533 18.694 1.00 16.05 400 ARG B N 1
ATOM 1504 C CA . ARG B 1 82 ? 33.023 6.727 17.475 1.00 17.55 400 ARG B CA 1
ATOM 1505 C C . ARG B 1 82 ? 34.316 5.937 17.575 1.00 15.88 400 ARG B C 1
ATOM 1506 O O . ARG B 1 82 ? 35.309 6.383 18.147 1.00 14.35 400 ARG B O 1
ATOM 1514 N N . GLN B 1 83 ? 34.276 4.718 17.028 1.00 14.38 401 GLN B N 1
ATOM 1515 C CA . GLN B 1 83 ? 35.455 3.862 17.032 1.00 16.28 401 GLN B CA 1
ATOM 1516 C C . GLN B 1 83 ? 36.636 4.542 16.369 1.00 15.95 401 GLN B C 1
ATOM 1517 O O . GLN B 1 83 ? 37.775 4.409 16.833 1.00 14.81 401 GLN B O 1
ATOM 1523 N N . ASP B 1 84 ? 36.383 5.279 15.287 1.00 15.04 402 ASP B N 1
ATOM 1524 C CA . ASP B 1 84 ? 37.475 5.898 14.540 1.00 14.85 402 ASP B CA 1
ATOM 1525 C C . ASP B 1 84 ? 38.125 7.045 15.310 1.00 18.89 402 ASP B C 1
ATOM 1526 O O . ASP B 1 84 ? 39.234 7.472 14.944 1.00 20.76 402 ASP B O 1
ATOM 1531 N N . LEU B 1 85 ? 37.467 7.559 16.356 1.00 16.99 403 LEU B N 1
ATOM 1532 C CA . LEU B 1 85 ? 37.989 8.651 17.169 1.00 15.44 403 LEU B CA 1
ATOM 1533 C C . LEU B 1 85 ? 38.421 8.159 18.551 1.00 18.10 403 LEU B C 1
ATOM 1534 O O . LEU B 1 85 ? 38.661 8.987 19.437 1.00 17.32 403 LEU B O 1
ATOM 1539 N N . CYS B 1 86 ? 38.497 6.830 18.775 1.00 12.87 404 CYS B N 1
ATOM 1540 C CA . CYS B 1 86 ? 38.754 6.286 20.113 1.00 13.56 404 CYS B CA 1
ATOM 1541 C C . CYS B 1 86 ? 40.175 5.750 20.197 1.00 14.58 404 CYS B C 1
ATOM 1542 O O . CYS B 1 86 ? 40.538 4.827 19.469 1.00 14.98 404 CYS B O 1
ATOM 1545 N N . GLY B 1 87 ? 40.967 6.297 21.125 1.00 14.24 405 GLY B N 1
ATOM 1546 C CA . GLY B 1 87 ? 42.336 5.828 21.278 1.00 15.70 405 GLY B CA 1
ATOM 1547 C C . GLY B 1 87 ? 42.450 4.390 21.740 1.00 17.09 405 GLY B C 1
ATOM 1548 O O . GLY B 1 87 ? 43.509 3.775 21.570 1.00 17.56 405 GLY B O 1
ATOM 1549 N N . ARG B 1 88 ? 41.402 3.847 22.358 1.00 15.07 406 ARG B N 1
ATOM 1550 C CA . ARG B 1 88 ? 41.457 2.450 22.784 1.00 13.27 406 ARG B CA 1
ATOM 1551 C C . ARG B 1 88 ? 41.159 1.497 21.626 1.00 16.77 406 ARG B C 1
ATOM 1552 O O . ARG B 1 88 ? 41.913 0.550 21.405 1.00 19.06 406 ARG B O 1
ATOM 1560 N N . CYS B 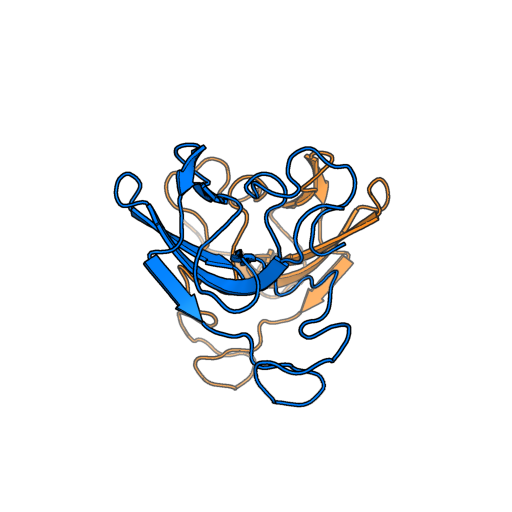1 89 ? 40.087 1.725 20.860 1.00 15.52 407 CYS B N 1
ATOM 1561 C CA . CYS B 1 89 ? 39.645 0.720 19.890 1.00 16.05 407 CYS B CA 1
ATOM 1562 C C . CYS B 1 89 ? 39.774 1.133 18.423 1.00 15.58 407 CYS B C 1
ATOM 1563 O O . CYS B 1 89 ? 39.385 0.357 17.553 1.00 19.40 407 CYS B O 1
ATOM 1566 N N . LYS B 1 90 ? 40.339 2.305 18.101 1.00 16.02 408 LYS B N 1
ATOM 1567 C CA . LYS B 1 90 ? 40.400 2.663 16.684 1.00 18.78 408 LYS B CA 1
ATOM 1568 C C . LYS B 1 90 ? 41.205 1.654 15.865 1.00 21.86 408 LYS B C 1
ATOM 1569 O O . LYS B 1 90 ? 40.869 1.392 14.703 1.00 24.96 408 LYS B O 1
ATOM 1575 N N . GLY B 1 91 ? 42.229 1.040 16.450 1.00 21.19 409 GLY B N 1
ATOM 1576 C CA . GLY B 1 91 ? 42.954 0.022 15.704 1.00 30.51 409 GLY B CA 1
ATOM 1577 C C . GLY B 1 91 ? 42.450 -1.415 15.785 1.00 31.01 409 GLY B C 1
ATOM 1578 O O . GLY B 1 91 ? 43.267 -2.337 15.678 1.00 37.98 409 GLY B O 1
ATOM 1579 N N . LYS B 1 92 ? 41.134 -1.638 15.935 1.00 28.55 410 LYS B N 1
ATOM 1580 C CA . LYS B 1 92 ? 40.623 -2.957 16.307 1.00 24.30 410 LY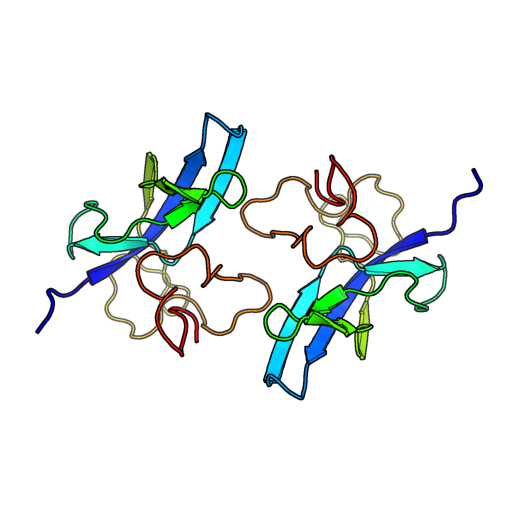S B CA 1
ATOM 1581 C C . LYS B 1 92 ? 39.410 -3.384 15.485 1.00 22.43 410 LYS B C 1
ATOM 1582 O O . LYS B 1 92 ? 38.623 -2.560 15.007 1.00 23.23 410 LYS B O 1
ATOM 1588 N N . ARG B 1 93 ? 39.243 -4.707 15.346 1.00 18.81 411 ARG B N 1
ATOM 1589 C CA . ARG B 1 93 ? 38.042 -5.194 14.673 1.00 19.70 411 ARG B CA 1
ATOM 1590 C C . ARG B 1 93 ? 36.791 -4.949 15.509 1.00 20.41 411 ARG B C 1
ATOM 1591 O O . ARG B 1 93 ? 35.716 -4.667 14.959 1.00 23.11 411 ARG B O 1
ATOM 1599 N N . LEU B 1 94 ? 36.879 -5.110 16.827 1.00 14.05 412 LEU B N 1
ATOM 1600 C CA . LEU B 1 94 ? 35.715 -4.931 17.694 1.00 15.39 412 LEU B CA 1
ATOM 1601 C C . LEU B 1 94 ? 35.876 -3.635 18.493 1.00 12.53 412 LEU B C 1
ATOM 1602 O O . LEU B 1 94 ? 36.899 -3.416 19.140 1.00 14.39 412 LEU B O 1
ATOM 1607 N N . SER B 1 95 ? 34.886 -2.763 18.402 1.00 11.24 413 SER B N 1
ATOM 1608 C CA . SER B 1 95 ? 34.930 -1.504 19.131 1.00 10.54 413 SER B CA 1
ATOM 1609 C C . SER B 1 95 ? 34.620 -1.714 20.618 1.00 11.04 413 SER B C 1
ATOM 1610 O O . SER B 1 95 ? 34.134 -2.775 21.042 1.00 13.01 413 SER B O 1
ATOM 1613 N N . CYS B 1 96 ? 34.853 -0.659 21.423 1.00 11.63 414 CYS B N 1
ATOM 1614 C CA . CYS B 1 96 ? 34.537 -0.728 22.846 1.00 10.74 414 CYS B CA 1
ATOM 1615 C C . CYS B 1 96 ? 33.068 -1.048 23.079 1.00 11.40 414 CYS B C 1
ATOM 1616 O O . CYS B 1 96 ? 32.730 -1.639 24.098 1.00 11.34 414 CYS B O 1
ATOM 1619 N N . ASP B 1 97 ? 32.190 -0.623 22.172 1.00 9.87 415 ASP B N 1
ATOM 1620 C CA . ASP B 1 97 ? 30.747 -0.788 22.356 1.00 10.50 415 ASP B CA 1
ATOM 1621 C C . ASP B 1 97 ? 30.196 -1.937 21.535 1.00 13.21 415 ASP B C 1
ATOM 1622 O O . ASP B 1 97 ? 28.984 -2.012 21.318 1.00 11.31 415 ASP B O 1
ATOM 1627 N N . SER B 1 98 ? 31.052 -2.819 21.063 1.00 11.87 416 SER B N 1
ATOM 1628 C CA . SER B 1 98 ? 30.576 -3.916 20.221 1.00 12.86 416 SER B CA 1
ATOM 1629 C C . SER B 1 98 ? 30.063 -5.088 21.044 1.00 12.75 416 SER B C 1
ATOM 1630 O O . SER B 1 98 ? 29.587 -6.071 20.460 1.00 10.82 416 SER B O 1
#

Solvent-accessible surface area: 13260 Å² total; per-residue (Å²): 239,109,88,163,30,41,40,13,41,0,38,1,32,0,152,108,38,113,21,135,32,35,13,24,14,1,32,0,34,106,65,56,98,147,23,95,41,84,12,41,0,121,89,45,103,94,46,41,75,16,128,107,25,74,69,7,68,0,108,82,49,138,113,68,81,33,115,37,138,74,37,40,205,70,108,23,50,78,133,72,21,60,53,74,14,2,19,76,2,107,78,130,236,135,19,21,17,75,140,176,184,86,37,43,46,15,41,0,34,1,33,0,167,106,37,108,36,133,37,35,14,22,15,1,32,0,45,116,70,38,95,135,32,118,59,91,12,45,0,112,92,40,92,95,46,46,73,16,131,109,23,73,98,16,115,7,138,74,44,90,131,127,239,30,115,30,139,70,49,33,190,71,110,37,51,104,104,69,25,59,51,65,13,2,28,84,1,110,76,122,241,132,22,22,18,70